Protein AF-A0A2N2XLH7-F1 (afdb_monomer)

Structure (mmCIF, N/CA/C/O backbone):
data_AF-A0A2N2XLH7-F1
#
_entry.id   AF-A0A2N2XLH7-F1
#
loop_
_atom_site.group_PDB
_atom_site.id
_atom_site.type_symbol
_atom_site.label_atom_id
_atom_site.label_alt_id
_atom_site.label_comp_id
_atom_site.label_asym_id
_atom_site.label_entity_id
_atom_site.label_seq_id
_atom_site.pdbx_PDB_ins_code
_atom_site.Cartn_x
_atom_site.Cartn_y
_atom_site.Cartn_z
_atom_site.occupancy
_atom_site.B_iso_or_equiv
_atom_site.auth_seq_id
_atom_site.auth_comp_id
_atom_site.auth_asym_id
_atom_site.auth_atom_id
_atom_site.pdbx_PDB_model_num
ATOM 1 N N . MET A 1 1 ? 1.332 -8.658 -3.989 1.00 91.88 1 MET A N 1
ATOM 2 C CA . MET A 1 1 ? 0.134 -9.533 -4.102 1.00 91.88 1 MET A CA 1
ATOM 3 C C . MET A 1 1 ? -0.266 -10.256 -2.818 1.00 91.88 1 MET A C 1
ATOM 5 O O . MET A 1 1 ? -1.384 -10.034 -2.381 1.00 91.88 1 MET A O 1
ATOM 9 N N . ARG A 1 2 ? 0.576 -11.105 -2.202 1.00 96.12 2 ARG A N 1
ATOM 10 C CA . ARG A 1 2 ? 0.178 -11.889 -1.004 1.00 96.12 2 ARG A CA 1
ATOM 11 C C . ARG A 1 2 ? -0.369 -11.023 0.138 1.00 96.12 2 ARG A C 1
ATOM 13 O O . ARG A 1 2 ? -1.502 -11.232 0.545 1.00 96.12 2 ARG A O 1
ATOM 20 N N . LEU A 1 3 ? 0.366 -9.969 0.510 1.00 97.56 3 LEU A N 1
ATOM 21 C CA . LEU A 1 3 ? -0.047 -9.002 1.539 1.00 97.56 3 LEU A CA 1
ATOM 22 C C . LEU A 1 3 ? -1.455 -8.425 1.298 1.00 97.56 3 LEU A C 1
ATOM 24 O O . LEU A 1 3 ? -2.219 -8.254 2.245 1.00 97.56 3 LEU A O 1
ATOM 28 N N . HIS A 1 4 ? -1.820 -8.175 0.033 1.00 98.12 4 HIS A N 1
ATOM 29 C CA . HIS A 1 4 ? -3.142 -7.657 -0.328 1.00 98.12 4 HIS A CA 1
ATOM 30 C C . HIS A 1 4 ? -4.240 -8.668 0.003 1.00 98.12 4 HIS A C 1
ATOM 32 O O . HIS A 1 4 ? -5.181 -8.352 0.728 1.00 98.12 4 HIS A O 1
ATOM 38 N N . PHE A 1 5 ? -4.096 -9.907 -0.474 1.00 98.38 5 PHE A N 1
ATOM 39 C CA . PHE A 1 5 ? -5.075 -10.965 -0.214 1.00 98.38 5 PHE A CA 1
ATOM 40 C C . PHE A 1 5 ? -5.144 -11.340 1.269 1.00 98.38 5 PHE A C 1
ATOM 42 O O . PHE A 1 5 ? -6.237 -11.546 1.791 1.00 98.38 5 PHE A O 1
ATOM 49 N N . ASP A 1 6 ? -4.010 -11.350 1.964 1.00 98.56 6 ASP A N 1
ATOM 50 C CA . ASP A 1 6 ? -3.964 -11.581 3.407 1.00 98.56 6 ASP A CA 1
ATOM 51 C C . ASP A 1 6 ? -4.679 -10.452 4.169 1.00 98.56 6 ASP A C 1
ATOM 53 O O . ASP A 1 6 ? -5.375 -10.704 5.152 1.00 98.56 6 ASP A O 1
ATOM 57 N N . SER A 1 7 ? -4.583 -9.201 3.696 1.00 98.38 7 SER A N 1
ATOM 58 C CA . SER A 1 7 ? -5.300 -8.074 4.307 1.00 98.38 7 SER A CA 1
ATOM 59 C C . SER A 1 7 ? -6.819 -8.201 4.155 1.00 98.38 7 SER A C 1
ATOM 61 O O . SER A 1 7 ? -7.549 -7.891 5.097 1.00 98.38 7 SER A O 1
ATOM 63 N N . ILE A 1 8 ? -7.290 -8.732 3.019 1.00 98.44 8 ILE A N 1
ATOM 64 C CA . ILE A 1 8 ? -8.704 -9.058 2.783 1.00 98.44 8 ILE A CA 1
ATOM 65 C C . ILE A 1 8 ? -9.148 -10.186 3.719 1.00 98.44 8 ILE A C 1
ATOM 67 O O . ILE A 1 8 ? -10.143 -10.039 4.422 1.00 98.44 8 ILE A O 1
ATOM 71 N N . LEU A 1 9 ? -8.370 -11.268 3.812 1.00 98.38 9 LEU A N 1
ATOM 72 C CA . LEU A 1 9 ? -8.670 -12.385 4.711 1.00 98.38 9 LEU A CA 1
ATOM 73 C C . LEU A 1 9 ? -8.799 -11.924 6.172 1.00 98.38 9 LEU A C 1
ATOM 75 O O . LEU A 1 9 ? -9.730 -12.317 6.878 1.00 98.38 9 LEU A O 1
ATOM 79 N N . LEU A 1 10 ? -7.884 -11.070 6.635 1.00 98.19 10 LEU A N 1
ATOM 80 C CA . LEU A 1 10 ? -7.934 -10.485 7.976 1.00 98.19 10 LEU A CA 1
ATOM 81 C C . LEU A 1 10 ? -9.166 -9.595 8.169 1.00 98.19 10 LEU A C 1
ATOM 83 O O . LEU A 1 10 ? -9.774 -9.618 9.242 1.00 98.19 10 LEU A O 1
ATOM 87 N N . TYR A 1 11 ? -9.543 -8.830 7.144 1.00 98.12 11 TYR A N 1
ATOM 88 C CA . TYR A 1 11 ? -10.734 -7.986 7.167 1.00 98.12 11 TYR A CA 1
ATOM 89 C C . TYR A 1 11 ? -12.012 -8.820 7.307 1.00 98.12 11 TYR A C 1
ATOM 91 O O . TYR A 1 11 ? -12.836 -8.526 8.176 1.00 98.12 11 TYR A O 1
ATOM 99 N N . ASP A 1 12 ? -12.144 -9.891 6.523 1.00 97.75 12 ASP A N 1
ATOM 100 C CA . ASP A 1 12 ? -13.303 -10.793 6.551 1.00 97.75 12 ASP A CA 1
ATOM 101 C C . ASP A 1 12 ? -13.450 -11.494 7.910 1.00 97.75 12 ASP A C 1
ATOM 103 O O . ASP A 1 12 ? -14.558 -11.721 8.398 1.00 97.75 12 ASP A O 1
ATOM 107 N N . ASN A 1 13 ? -12.325 -11.739 8.588 1.00 98.00 13 ASN A N 1
ATOM 108 C CA . ASN A 1 13 ? -12.274 -12.256 9.957 1.00 98.00 13 ASN A CA 1
ATOM 109 C C . ASN A 1 13 ? -12.403 -11.165 11.039 1.00 98.00 13 ASN A C 1
ATOM 111 O O . ASN A 1 13 ? -12.138 -11.417 12.214 1.00 98.00 13 ASN A O 1
ATOM 115 N N . LYS A 1 14 ? -12.821 -9.946 10.672 1.00 97.19 14 LYS A N 1
ATOM 116 C CA . LYS A 1 14 ? -13.033 -8.791 11.567 1.00 97.19 14 LYS A CA 1
ATOM 117 C C . LYS A 1 14 ? -11.775 -8.324 12.312 1.00 97.19 14 LYS A C 1
ATOM 119 O O . LYS A 1 14 ? -11.870 -7.550 13.266 1.00 97.19 14 LYS A O 1
ATOM 124 N N . SER A 1 15 ? -10.588 -8.728 11.860 1.00 96.62 15 SER A N 1
ATOM 125 C CA . SER A 1 15 ? -9.302 -8.278 12.398 1.00 96.62 15 SER A CA 1
ATOM 126 C C . SER A 1 15 ? -8.886 -6.954 11.750 1.00 96.62 15 SER A C 1
ATOM 128 O O . SER A 1 15 ? -7.896 -6.860 11.026 1.00 96.62 15 SER A O 1
ATOM 130 N N . TYR A 1 16 ? -9.681 -5.903 11.972 1.00 96.94 16 TYR A N 1
ATOM 131 C CA . TYR A 1 16 ? -9.561 -4.644 11.225 1.00 96.94 16 TYR A CA 1
ATOM 132 C C . TYR A 1 16 ? -8.229 -3.924 11.435 1.00 96.94 16 TYR A C 1
ATOM 134 O O . TYR A 1 16 ? -7.715 -3.312 10.504 1.00 96.94 16 TYR A O 1
ATOM 142 N N . ALA A 1 17 ? -7.650 -3.996 12.633 1.00 96.25 17 ALA A N 1
ATOM 143 C CA . ALA A 1 17 ? -6.381 -3.337 12.917 1.00 96.25 17 ALA A CA 1
ATOM 144 C C . ALA A 1 17 ? -5.209 -4.012 12.179 1.00 96.25 17 ALA A C 1
ATOM 146 O O . ALA A 1 17 ? -4.389 -3.331 11.558 1.00 96.25 17 ALA A O 1
ATOM 147 N N . SER A 1 18 ? -5.182 -5.348 12.158 1.00 96.75 18 SER A N 1
ATOM 148 C CA . SER A 1 18 ? -4.201 -6.123 11.393 1.00 96.75 18 SER A CA 1
ATOM 149 C C . SER A 1 18 ? -4.426 -5.993 9.887 1.00 96.75 18 SER A C 1
ATOM 151 O O . SER A 1 18 ? -3.467 -5.780 9.150 1.00 96.75 18 SER A O 1
ATOM 153 N N . ALA A 1 19 ? -5.683 -6.042 9.435 1.00 97.69 19 ALA A N 1
ATOM 154 C CA . ALA A 1 19 ? -6.048 -5.814 8.039 1.00 97.69 19 ALA A CA 1
ATOM 155 C C . ALA A 1 19 ? -5.585 -4.431 7.563 1.00 97.69 19 ALA A C 1
ATOM 157 O O . ALA A 1 19 ? -4.935 -4.318 6.527 1.00 97.69 19 ALA A O 1
ATOM 158 N N . PHE A 1 20 ? -5.837 -3.385 8.359 1.00 97.50 20 PHE A N 1
ATOM 159 C CA . PHE A 1 20 ? -5.352 -2.036 8.080 1.00 97.50 20 PHE A CA 1
ATOM 160 C C . PHE A 1 20 ? -3.826 -2.009 7.979 1.00 97.50 20 PHE A C 1
ATOM 162 O O . PHE A 1 20 ? -3.302 -1.546 6.970 1.00 97.50 20 PHE A O 1
ATOM 169 N N . HIS A 1 21 ? -3.112 -2.557 8.966 1.00 96.56 21 HIS A N 1
ATOM 170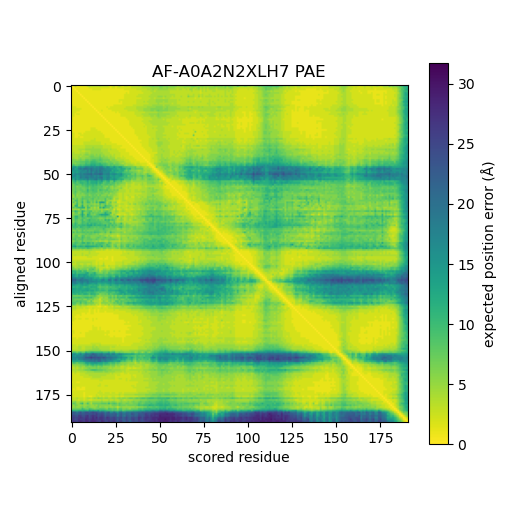 C CA . HIS A 1 21 ? -1.648 -2.588 8.949 1.00 96.56 21 HIS A CA 1
ATOM 171 C C . HIS A 1 21 ? -1.102 -3.216 7.662 1.00 96.56 21 HIS A C 1
ATOM 173 O O . HIS A 1 21 ? -0.283 -2.619 6.962 1.00 96.56 21 HIS A O 1
ATOM 179 N N . LEU A 1 22 ? -1.604 -4.406 7.326 1.00 97.88 22 LEU A N 1
ATOM 180 C CA . LEU A 1 22 ? -1.143 -5.176 6.179 1.00 97.88 22 LEU A CA 1
ATOM 181 C C . LEU A 1 22 ? -1.532 -4.522 4.849 1.00 97.88 22 LEU A C 1
ATOM 183 O O . LEU A 1 22 ? -0.773 -4.578 3.882 1.00 97.88 22 LEU A O 1
ATOM 187 N N . SER A 1 23 ? -2.673 -3.831 4.809 1.00 97.31 23 SER A N 1
ATOM 188 C CA . SER A 1 23 ? -3.078 -3.037 3.648 1.00 97.31 23 SER A CA 1
ATOM 189 C C . SER A 1 23 ? -2.173 -1.816 3.434 1.00 97.31 23 SER A C 1
ATOM 191 O O . SER A 1 23 ? -1.840 -1.504 2.295 1.00 97.31 23 SER A O 1
ATOM 193 N N . VAL A 1 24 ? -1.677 -1.163 4.493 1.00 95.56 24 VAL A N 1
ATOM 194 C CA . VAL A 1 24 ? -0.698 -0.073 4.334 1.00 95.56 24 VAL A CA 1
ATOM 195 C C . VAL A 1 24 ? 0.663 -0.617 3.887 1.00 95.56 24 VAL A C 1
ATOM 197 O O . VAL A 1 24 ? 1.299 -0.017 3.028 1.00 95.56 24 VAL A O 1
ATOM 200 N N . LEU A 1 25 ? 1.093 -1.782 4.386 1.00 95.69 25 LEU A N 1
ATOM 201 C CA . LEU A 1 25 ? 2.294 -2.450 3.859 1.00 95.69 25 LEU A CA 1
ATOM 202 C C . LEU A 1 25 ? 2.131 -2.831 2.383 1.00 95.69 25 LEU A C 1
ATOM 204 O O . LEU A 1 25 ? 3.053 -2.666 1.596 1.00 95.69 25 LEU A O 1
ATOM 208 N N . THR A 1 26 ? 0.946 -3.291 1.986 1.00 97.00 26 THR A N 1
ATOM 209 C CA . THR A 1 26 ? 0.635 -3.566 0.577 1.00 97.00 26 THR A CA 1
ATOM 210 C C . THR A 1 26 ? 0.790 -2.312 -0.280 1.00 97.00 26 THR A C 1
ATOM 212 O O . THR A 1 26 ? 1.420 -2.385 -1.329 1.00 97.00 26 THR A O 1
ATOM 215 N N . LEU A 1 27 ? 0.262 -1.171 0.177 1.00 94.44 27 LEU A N 1
ATOM 216 C CA . LEU A 1 27 ? 0.401 0.122 -0.500 1.00 94.44 27 LEU A CA 1
ATOM 217 C C . LEU A 1 27 ? 1.878 0.483 -0.702 1.00 94.44 27 LEU A C 1
ATOM 219 O O . LEU A 1 27 ? 2.283 0.874 -1.794 1.00 94.44 27 LEU A O 1
ATOM 223 N N . GLU A 1 28 ? 2.698 0.305 0.334 1.00 93.06 28 GLU A N 1
ATOM 224 C CA . GLU A 1 28 ? 4.138 0.553 0.251 1.00 93.06 28 GLU A CA 1
ATOM 225 C C . GLU A 1 28 ? 4.842 -0.333 -0.778 1.00 93.06 28 GLU A C 1
ATOM 227 O O . GLU A 1 28 ? 5.703 0.154 -1.507 1.00 93.06 28 GLU A O 1
ATOM 232 N N . GLU A 1 29 ? 4.504 -1.621 -0.836 1.00 93.62 29 GLU A N 1
ATOM 233 C CA . GLU A 1 29 ? 5.132 -2.546 -1.781 1.00 93.62 29 GLU A CA 1
ATOM 234 C C . GLU A 1 29 ? 4.654 -2.326 -3.223 1.00 93.62 29 GLU A C 1
ATOM 236 O O . GLU A 1 29 ? 5.438 -2.535 -4.145 1.00 93.62 29 GLU A O 1
ATOM 241 N N . ILE A 1 30 ? 3.423 -1.838 -3.433 1.00 92.44 30 ILE A N 1
ATOM 242 C CA . ILE A 1 30 ? 2.976 -1.367 -4.756 1.00 92.44 30 ILE A CA 1
ATOM 243 C C . ILE A 1 30 ? 3.834 -0.177 -5.194 1.00 92.44 30 ILE A C 1
ATOM 245 O O . ILE A 1 30 ? 4.443 -0.234 -6.258 1.00 92.44 30 ILE A O 1
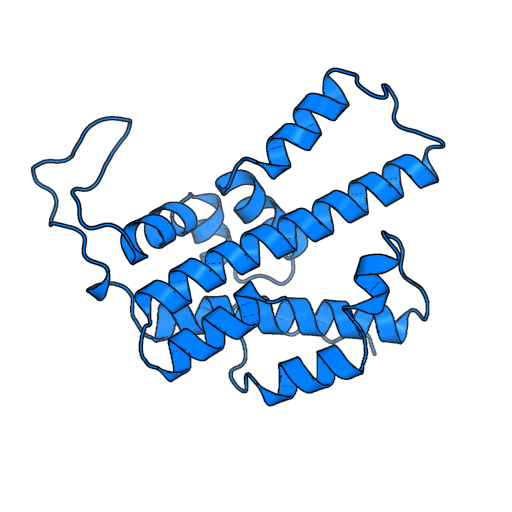ATOM 249 N N . ALA A 1 31 ? 3.969 0.850 -4.346 1.00 89.69 31 ALA A N 1
ATOM 250 C CA . ALA A 1 31 ? 4.806 2.010 -4.659 1.00 89.69 31 ALA A CA 1
ATOM 251 C C . ALA A 1 31 ? 6.254 1.622 -4.949 1.00 89.69 31 ALA A C 1
ATOM 253 O O . ALA A 1 31 ? 6.859 2.132 -5.886 1.00 89.69 31 ALA A O 1
ATOM 254 N N . LYS A 1 32 ? 6.817 0.717 -4.142 1.00 89.19 32 LYS A N 1
ATOM 255 C CA . LYS A 1 32 ? 8.177 0.218 -4.340 1.00 89.19 32 LYS A CA 1
ATOM 256 C C . LYS A 1 32 ? 8.320 -0.482 -5.691 1.00 89.19 32 LYS A C 1
ATOM 258 O O . LYS A 1 32 ? 9.312 -0.248 -6.371 1.00 89.19 32 LYS A O 1
ATOM 263 N N . SER A 1 33 ? 7.347 -1.311 -6.072 1.00 89.44 33 SER A N 1
ATOM 264 C CA . SER A 1 33 ? 7.338 -1.976 -7.377 1.00 89.44 33 SER A CA 1
ATOM 265 C C . SER A 1 33 ? 7.320 -0.959 -8.514 1.00 89.44 33 SER A C 1
ATOM 267 O O . SER A 1 33 ? 8.168 -1.035 -9.390 1.00 89.44 33 SER A O 1
ATOM 269 N N . ASP A 1 34 ? 6.409 0.012 -8.480 1.00 86.56 34 ASP A N 1
ATOM 270 C CA . ASP A 1 34 ? 6.294 1.029 -9.534 1.00 86.56 34 ASP A CA 1
ATOM 271 C C . ASP A 1 34 ? 7.557 1.901 -9.618 1.00 86.56 34 ASP A C 1
ATOM 273 O O . ASP A 1 34 ? 7.975 2.320 -10.694 1.00 86.56 34 ASP A O 1
ATOM 277 N N . TRP A 1 35 ? 8.204 2.146 -8.478 1.00 85.75 35 TRP A N 1
ATOM 278 C CA . TRP A 1 35 ? 9.457 2.886 -8.434 1.00 85.75 35 TRP A CA 1
ATOM 279 C C . TRP A 1 35 ? 10.612 2.091 -9.067 1.00 85.75 35 TRP A C 1
ATOM 281 O O . TRP A 1 35 ? 11.364 2.648 -9.865 1.00 85.75 35 TRP A O 1
ATOM 291 N N . ILE A 1 36 ? 10.726 0.789 -8.773 1.00 85.12 36 ILE A N 1
ATOM 292 C CA . ILE A 1 36 ? 11.705 -0.107 -9.416 1.00 85.12 36 ILE A CA 1
ATOM 293 C C . ILE A 1 36 ? 11.495 -0.140 -10.931 1.00 85.12 36 ILE A C 1
ATOM 295 O O . ILE A 1 36 ? 12.470 -0.065 -11.674 1.00 85.12 36 ILE A O 1
ATOM 299 N N . ASP A 1 37 ? 10.246 -0.190 -11.391 1.00 85.19 37 ASP A N 1
ATOM 300 C CA . ASP A 1 37 ? 9.949 -0.203 -12.822 1.00 85.19 37 ASP A CA 1
ATOM 301 C C . ASP A 1 37 ? 10.466 1.053 -13.516 1.00 85.19 37 ASP A C 1
ATOM 303 O O . ASP A 1 37 ? 11.139 0.952 -14.539 1.00 85.19 37 ASP A O 1
ATOM 307 N N . HIS A 1 38 ? 10.237 2.223 -12.913 1.00 81.50 38 HIS A N 1
ATOM 308 C CA . HIS A 1 38 ? 10.748 3.487 -13.435 1.00 81.50 38 HIS A CA 1
ATOM 309 C C . HIS A 1 38 ? 12.282 3.514 -13.511 1.00 81.50 38 HIS A C 1
ATOM 311 O O . HIS A 1 38 ? 12.851 4.049 -14.462 1.00 81.50 38 HIS A O 1
ATOM 317 N N . TYR A 1 39 ? 12.972 2.918 -12.536 1.00 81.56 39 TYR A N 1
ATOM 318 C CA . TYR A 1 39 ? 14.428 2.783 -12.586 1.00 81.56 39 TYR A CA 1
ATOM 319 C C . TYR A 1 39 ? 14.885 1.868 -13.715 1.00 81.56 39 TYR A C 1
ATOM 321 O O . TYR A 1 39 ? 15.780 2.248 -14.466 1.00 81.56 39 TYR A O 1
ATOM 329 N N . VAL A 1 40 ? 14.252 0.703 -13.878 1.00 81.81 40 VAL A N 1
ATOM 330 C CA . VAL A 1 40 ? 14.587 -0.238 -14.955 1.00 81.81 40 VAL A CA 1
ATOM 331 C C . VAL A 1 40 ? 14.352 0.408 -16.317 1.00 81.81 40 VAL A C 1
ATOM 333 O O . VAL A 1 40 ? 15.212 0.326 -17.192 1.00 81.81 40 VAL A O 1
ATOM 336 N N . GLU A 1 41 ? 13.229 1.102 -16.488 1.00 80.44 41 GLU A N 1
ATOM 337 C CA . GLU A 1 41 ? 12.910 1.845 -17.705 1.00 80.44 41 GLU A CA 1
ATOM 338 C C . GLU A 1 41 ? 13.945 2.940 -17.990 1.00 80.44 41 GLU A C 1
ATOM 340 O O . GLU A 1 41 ? 14.469 3.015 -19.101 1.00 80.44 41 GLU A O 1
ATOM 345 N N . THR A 1 42 ? 14.289 3.753 -16.987 1.00 80.69 42 THR A N 1
ATOM 346 C CA . THR A 1 42 ? 15.271 4.841 -17.120 1.00 80.69 42 THR A CA 1
ATOM 347 C C . THR A 1 42 ? 16.649 4.296 -17.481 1.00 80.69 42 THR A C 1
ATOM 349 O O . THR A 1 42 ? 17.271 4.778 -18.426 1.00 80.69 42 THR A O 1
ATOM 352 N N . ALA A 1 43 ? 17.113 3.264 -16.774 1.00 82.56 43 ALA A N 1
ATOM 353 C CA . ALA A 1 43 ? 18.390 2.618 -17.046 1.00 82.56 43 ALA A CA 1
ATOM 354 C C . ALA A 1 43 ? 18.417 1.984 -18.445 1.00 82.56 43 ALA A C 1
ATOM 356 O O . ALA A 1 43 ? 19.414 2.100 -19.150 1.00 82.56 43 ALA A O 1
ATOM 357 N N . THR A 1 44 ? 17.323 1.363 -18.889 1.00 80.62 44 THR A N 1
ATOM 358 C CA . THR A 1 44 ? 17.251 0.754 -20.228 1.00 80.62 44 THR A CA 1
ATOM 359 C C . THR A 1 44 ? 17.233 1.820 -21.326 1.00 80.62 44 THR A C 1
ATOM 361 O O . THR A 1 44 ? 17.962 1.709 -22.308 1.00 80.62 44 THR A O 1
ATOM 364 N N . THR A 1 45 ? 16.436 2.877 -21.155 1.00 81.62 45 THR A N 1
ATOM 365 C CA . THR A 1 45 ? 16.231 3.926 -22.171 1.00 81.62 45 THR A CA 1
ATOM 366 C C . THR A 1 45 ? 17.453 4.831 -22.324 1.00 81.62 45 THR A C 1
ATOM 368 O O . THR A 1 45 ? 17.767 5.265 -23.430 1.00 81.62 45 THR A O 1
ATOM 371 N N . ASN A 1 46 ? 18.177 5.086 -21.232 1.00 81.44 46 ASN A N 1
ATOM 372 C CA . ASN A 1 46 ? 19.353 5.956 -21.226 1.00 81.44 46 ASN A CA 1
ATOM 373 C C . ASN A 1 46 ? 20.676 5.215 -21.506 1.00 81.44 46 ASN A C 1
ATOM 375 O O . ASN A 1 46 ? 21.736 5.828 -21.402 1.00 81.44 46 ASN A O 1
ATOM 379 N N . ASN A 1 47 ? 20.640 3.928 -21.885 1.00 79.25 47 ASN A N 1
ATOM 380 C CA . ASN A 1 47 ? 21.822 3.059 -22.031 1.00 79.25 47 ASN A CA 1
ATOM 381 C C . ASN A 1 47 ? 22.665 2.935 -20.746 1.00 79.25 47 ASN A C 1
ATOM 383 O O . ASN A 1 47 ? 23.892 2.850 -20.795 1.00 79.25 47 ASN A O 1
ATOM 387 N N . GLY A 1 48 ? 22.000 2.915 -19.597 1.00 72.94 48 GLY A N 1
ATOM 388 C CA . GLY A 1 48 ? 22.599 2.858 -18.272 1.00 72.94 48 GLY A CA 1
ATOM 389 C C . GLY A 1 48 ? 22.211 4.053 -17.409 1.00 72.94 48 GLY A C 1
ATOM 390 O O . GLY A 1 48 ? 21.527 4.985 -17.835 1.00 72.94 48 GLY A O 1
ATOM 391 N N . LEU A 1 49 ? 22.644 4.004 -16.154 1.00 75.19 49 LEU A N 1
ATOM 392 C CA . LEU A 1 49 ? 22.571 5.151 -15.257 1.00 75.19 49 LEU A CA 1
ATOM 393 C C . LEU A 1 49 ? 23.768 6.076 -15.500 1.00 75.19 49 LEU A C 1
ATOM 395 O O . LEU A 1 49 ? 24.814 5.595 -15.937 1.00 75.19 49 LEU A O 1
ATOM 399 N N . PRO A 1 50 ? 23.650 7.377 -15.176 1.00 72.50 50 PRO A N 1
ATOM 400 C CA . PRO A 1 50 ? 24.778 8.303 -15.249 1.00 72.50 50 PRO A CA 1
ATOM 401 C C . PRO A 1 50 ? 25.987 7.828 -14.429 1.00 72.50 50 PRO A C 1
ATOM 403 O O . PRO A 1 50 ? 27.118 7.930 -14.895 1.00 72.50 50 PRO A O 1
ATOM 406 N N . GLU A 1 51 ? 25.733 7.262 -13.244 1.00 77.94 51 GLU A N 1
ATOM 407 C CA . GLU A 1 51 ? 26.747 6.684 -12.357 1.00 77.94 51 GLU A CA 1
ATOM 408 C C . GLU A 1 51 ? 26.256 5.348 -11.770 1.00 77.94 51 GLU A C 1
ATOM 410 O O . GLU A 1 51 ? 25.637 5.337 -10.702 1.00 77.94 51 GLU A O 1
ATOM 415 N N . PRO A 1 52 ? 26.501 4.213 -12.449 1.00 73.62 52 PRO A N 1
ATOM 416 C CA . PRO A 1 52 ? 26.227 2.892 -11.891 1.00 73.62 52 PRO A CA 1
ATOM 417 C C . PRO A 1 52 ? 27.043 2.672 -10.608 1.00 73.62 52 PRO A C 1
ATOM 419 O O . PRO A 1 52 ? 28.244 2.941 -10.589 1.00 73.62 52 PRO A O 1
ATOM 422 N N . ASP A 1 53 ? 26.390 2.220 -9.541 1.00 76.94 53 ASP A N 1
ATOM 423 C CA . ASP A 1 53 ? 26.899 2.116 -8.166 1.00 76.94 53 ASP A CA 1
ATOM 424 C C . ASP A 1 53 ? 27.353 3.451 -7.532 1.00 76.94 53 ASP A C 1
ATOM 426 O O . ASP A 1 53 ? 27.955 3.462 -6.453 1.00 76.94 53 ASP A O 1
ATOM 430 N N . GLY A 1 54 ? 27.041 4.584 -8.170 1.00 82.31 54 GLY A N 1
ATOM 431 C CA . GLY A 1 54 ? 27.379 5.929 -7.707 1.00 82.31 54 GLY A CA 1
ATOM 432 C C . GLY A 1 54 ? 26.513 6.421 -6.546 1.00 82.31 54 GLY A C 1
ATOM 433 O O . GLY A 1 54 ? 25.553 5.775 -6.112 1.00 82.31 54 GLY A O 1
ATOM 434 N N . GLU A 1 55 ? 26.836 7.610 -6.031 1.00 83.56 55 GLU A N 1
ATOM 435 C CA . GLU A 1 55 ? 26.103 8.192 -4.899 1.00 83.56 55 GLU A CA 1
ATOM 436 C C . GLU A 1 55 ? 24.629 8.443 -5.234 1.00 83.56 55 GLU A C 1
ATOM 438 O O . GLU A 1 55 ? 23.766 8.201 -4.388 1.00 83.56 55 GLU A O 1
ATOM 443 N N . ASP A 1 56 ? 24.329 8.864 -6.463 1.00 78.25 56 ASP A N 1
ATOM 444 C CA . ASP A 1 56 ? 22.964 9.145 -6.911 1.00 78.25 56 ASP A CA 1
ATOM 445 C C . ASP A 1 56 ? 22.097 7.879 -6.938 1.00 78.25 56 ASP A C 1
ATOM 447 O O . ASP A 1 56 ? 20.970 7.879 -6.431 1.00 78.25 56 ASP A O 1
ATOM 451 N N . GLU A 1 57 ? 22.636 6.770 -7.452 1.00 81.12 57 GLU A N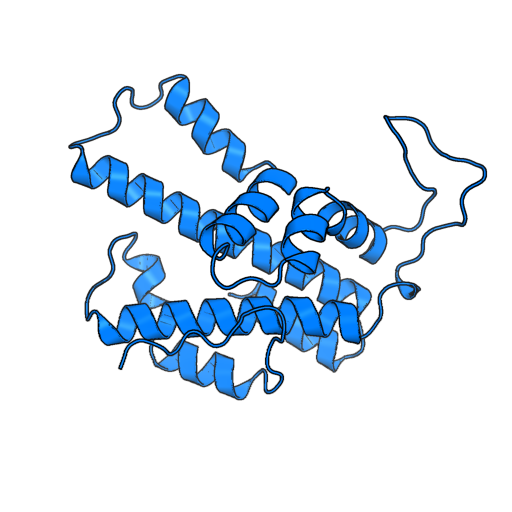 1
ATOM 452 C CA . GLU A 1 57 ? 21.947 5.480 -7.438 1.00 81.12 57 GLU A CA 1
ATOM 453 C C . GLU A 1 57 ? 21.713 4.995 -6.003 1.00 81.12 57 GLU A C 1
ATOM 455 O O . GLU A 1 57 ? 20.594 4.618 -5.645 1.00 81.12 57 GLU A O 1
ATOM 460 N N . GLN A 1 58 ? 22.728 5.069 -5.139 1.00 84.75 58 GLN A N 1
ATOM 461 C CA . GLN A 1 58 ? 22.600 4.680 -3.732 1.00 84.75 58 GLN A CA 1
ATOM 462 C C . GLN A 1 58 ? 21.568 5.536 -2.988 1.00 84.75 58 GLN A C 1
ATOM 464 O O . GLN A 1 58 ? 20.763 5.014 -2.207 1.00 84.75 58 GLN A O 1
ATOM 469 N N . GLN A 1 59 ? 21.551 6.850 -3.227 1.00 83.12 59 GLN A N 1
ATOM 470 C CA . GLN A 1 59 ? 20.555 7.753 -2.652 1.00 83.12 59 GLN A CA 1
ATOM 471 C C . GLN A 1 59 ? 19.145 7.387 -3.107 1.00 83.12 59 GLN A C 1
ATOM 473 O O . GLN A 1 59 ? 18.232 7.349 -2.278 1.00 83.12 59 GLN A O 1
ATOM 478 N N . TRP A 1 60 ? 18.973 7.067 -4.387 1.00 79.38 60 TRP A N 1
ATOM 479 C CA . TRP A 1 60 ? 17.696 6.658 -4.951 1.00 79.38 60 TRP A CA 1
ATOM 480 C C . TRP A 1 60 ? 17.224 5.315 -4.376 1.00 79.38 60 TRP A C 1
ATOM 482 O O . TRP A 1 60 ? 16.116 5.226 -3.842 1.00 79.38 60 TRP A O 1
ATOM 492 N N . VAL A 1 61 ? 18.089 4.293 -4.360 1.00 81.25 61 VAL A N 1
ATOM 493 C CA . VAL A 1 61 ? 17.792 2.957 -3.811 1.00 81.25 61 VAL A CA 1
ATOM 494 C C . VAL A 1 61 ? 17.426 3.048 -2.330 1.00 81.25 61 VAL A C 1
ATOM 496 O O . VAL A 1 61 ? 16.501 2.375 -1.869 1.00 81.25 61 VAL A O 1
ATOM 499 N N . LYS A 1 62 ? 18.074 3.940 -1.574 1.00 85.88 62 LYS A N 1
ATOM 500 C CA . LYS A 1 62 ? 17.759 4.190 -0.162 1.00 85.88 62 LYS A CA 1
ATOM 501 C C . LYS A 1 62 ? 16.315 4.654 0.052 1.00 85.88 62 LYS A C 1
ATOM 503 O O . LYS A 1 62 ? 15.727 4.318 1.083 1.00 85.88 62 LYS A O 1
ATOM 508 N N . LEU A 1 63 ? 15.710 5.373 -0.899 1.00 82.00 63 LEU A N 1
ATOM 509 C CA . LEU A 1 63 ? 14.316 5.825 -0.796 1.00 82.00 63 LEU A CA 1
ATOM 510 C C . LEU A 1 63 ? 13.326 4.651 -0.760 1.00 82.00 63 LEU A C 1
ATOM 512 O O . LEU A 1 63 ? 12.312 4.749 -0.065 1.00 82.00 63 LEU A O 1
ATOM 516 N N . LEU A 1 64 ? 13.657 3.514 -1.388 1.00 81.06 64 LEU A N 1
ATOM 517 C CA . LEU A 1 64 ? 12.843 2.288 -1.362 1.00 81.06 64 LEU A CA 1
ATOM 518 C C . LEU A 1 64 ? 12.702 1.684 0.046 1.00 81.06 64 LEU A C 1
ATOM 520 O O . LEU A 1 64 ? 11.802 0.878 0.293 1.00 81.06 64 LEU A O 1
ATOM 524 N N . TYR A 1 65 ? 13.573 2.062 0.983 1.00 83.44 65 TYR A N 1
ATOM 525 C CA . TYR A 1 65 ? 13.569 1.560 2.359 1.00 83.44 65 TYR A CA 1
ATOM 526 C C . TYR A 1 65 ? 12.901 2.521 3.349 1.00 83.44 65 TYR A C 1
ATOM 528 O O . TYR A 1 65 ? 12.697 2.169 4.510 1.00 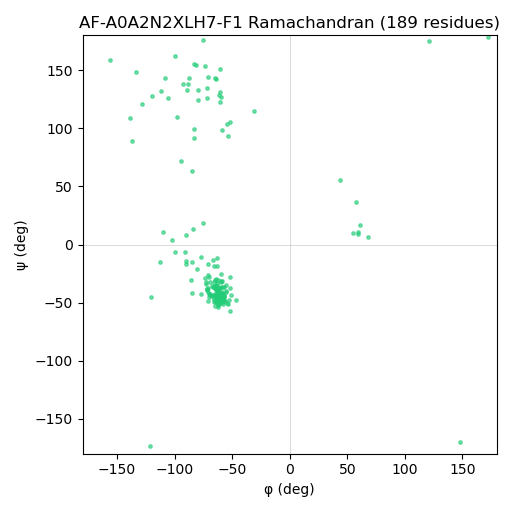83.44 65 TYR A O 1
ATOM 536 N N . ILE A 1 66 ? 12.519 3.725 2.914 1.00 83.19 66 ILE A N 1
ATOM 537 C CA . ILE A 1 66 ? 11.912 4.734 3.785 1.00 83.19 66 ILE A CA 1
ATOM 538 C C . ILE A 1 66 ? 10.386 4.694 3.624 1.00 83.19 66 ILE A C 1
ATOM 540 O O . ILE A 1 66 ? 9.844 5.128 2.611 1.00 83.19 66 ILE A O 1
ATOM 544 N N . HIS A 1 67 ? 9.669 4.220 4.650 1.00 83.00 67 HIS A N 1
ATOM 545 C CA . HIS A 1 67 ? 8.206 4.032 4.610 1.00 83.00 67 HIS A CA 1
ATOM 546 C C . HIS A 1 67 ? 7.427 5.280 4.173 1.00 83.00 67 HIS A C 1
ATOM 548 O O . HIS A 1 67 ? 6.586 5.201 3.283 1.00 83.00 67 HIS A O 1
ATOM 554 N N . THR A 1 68 ? 7.738 6.446 4.745 1.00 79.25 68 THR A N 1
ATOM 555 C CA . THR A 1 68 ? 7.054 7.703 4.395 1.00 79.25 68 THR A CA 1
ATOM 556 C C . THR A 1 68 ? 7.318 8.126 2.952 1.00 79.25 68 THR A C 1
ATOM 558 O O . THR A 1 68 ? 6.441 8.706 2.319 1.00 79.25 68 THR A O 1
ATOM 561 N N . LYS A 1 69 ? 8.495 7.797 2.402 1.00 83.62 69 LYS A N 1
ATOM 562 C CA . LYS A 1 69 ? 8.808 8.028 0.987 1.00 83.62 69 LYS A CA 1
ATOM 563 C C . LYS A 1 69 ? 8.042 7.070 0.085 1.00 83.62 69 LYS A C 1
ATOM 565 O O . LYS A 1 69 ? 7.523 7.524 -0.925 1.00 83.62 69 LYS A O 1
ATOM 570 N N . LYS A 1 70 ? 7.873 5.804 0.482 1.00 81.75 70 LYS A N 1
ATOM 571 C CA . LYS A 1 70 ? 6.999 4.854 -0.228 1.00 81.75 70 LYS A CA 1
ATOM 572 C C . LYS A 1 70 ? 5.535 5.307 -0.231 1.00 81.75 70 LYS A C 1
ATOM 574 O O . LYS A 1 70 ? 4.893 5.259 -1.273 1.00 81.75 70 LYS A O 1
ATOM 579 N N . HIS A 1 71 ? 5.016 5.803 0.899 1.00 81.19 71 HIS A N 1
ATOM 580 C CA . HIS A 1 71 ? 3.662 6.378 0.952 1.00 81.19 71 HIS A CA 1
ATOM 581 C C . HIS A 1 71 ? 3.534 7.551 -0.014 1.00 81.19 71 HIS A C 1
ATOM 583 O O . HIS A 1 71 ? 2.608 7.576 -0.815 1.00 81.19 71 HIS A O 1
ATOM 589 N N . PHE A 1 72 ? 4.482 8.488 0.036 1.00 79.19 72 PHE A N 1
ATOM 590 C CA . PHE A 1 72 ? 4.487 9.653 -0.841 1.00 79.19 72 PHE A CA 1
ATOM 591 C C . PHE A 1 72 ? 4.584 9.279 -2.323 1.00 79.19 72 PHE A C 1
ATOM 593 O O . PHE A 1 72 ? 3.831 9.817 -3.123 1.00 79.19 72 PHE A O 1
ATOM 600 N N . ALA A 1 73 ? 5.445 8.327 -2.689 1.00 80.25 73 ALA A N 1
ATOM 601 C CA . ALA A 1 73 ? 5.580 7.865 -4.068 1.00 80.25 73 ALA A CA 1
ATOM 602 C C . ALA A 1 73 ? 4.267 7.294 -4.615 1.00 80.25 73 ALA A C 1
ATOM 604 O O . ALA A 1 73 ? 3.834 7.707 -5.688 1.00 80.25 73 ALA A O 1
ATOM 605 N N . PHE A 1 74 ? 3.595 6.434 -3.839 1.00 81.12 74 PHE A N 1
ATOM 606 C CA . PHE A 1 74 ? 2.285 5.889 -4.208 1.00 81.12 74 PHE A CA 1
ATOM 607 C C . PHE A 1 74 ? 1.276 7.011 -4.472 1.00 81.12 74 PHE A C 1
ATOM 609 O O . PHE A 1 74 ? 0.582 7.037 -5.481 1.00 81.12 74 PHE A O 1
ATOM 616 N N . ILE A 1 75 ? 1.200 7.968 -3.548 1.00 79.12 75 ILE A N 1
ATOM 617 C CA . ILE A 1 75 ? 0.271 9.095 -3.628 1.00 79.12 75 ILE A CA 1
ATOM 618 C C . ILE A 1 75 ? 0.551 9.948 -4.866 1.00 79.12 75 ILE A C 1
ATOM 620 O O . ILE A 1 75 ? -0.380 10.289 -5.591 1.00 79.12 75 ILE A O 1
ATOM 624 N N . ASN A 1 76 ? 1.820 10.279 -5.115 1.00 78.81 76 ASN A N 1
ATOM 625 C CA . ASN A 1 76 ? 2.216 11.145 -6.223 1.00 78.81 76 ASN A CA 1
ATOM 626 C C . ASN A 1 76 ? 1.927 10.514 -7.586 1.00 78.81 76 ASN A C 1
ATOM 628 O O . ASN A 1 76 ? 1.487 11.216 -8.492 1.00 78.81 76 ASN A O 1
ATOM 632 N N . GLN A 1 77 ? 2.106 9.198 -7.725 1.00 79.69 77 GLN A N 1
ATOM 633 C CA . GLN A 1 77 ? 1.761 8.468 -8.953 1.00 79.69 77 GLN A CA 1
ATOM 634 C C . GLN A 1 77 ? 0.272 8.578 -9.306 1.00 79.69 77 GLN A C 1
ATOM 636 O O . GLN A 1 77 ? -0.101 8.487 -10.473 1.00 79.69 77 GLN A O 1
ATOM 641 N N . HIS A 1 78 ? -0.573 8.815 -8.304 1.00 79.44 78 HIS A N 1
ATOM 642 C CA . HIS A 1 78 ? -2.015 8.951 -8.459 1.00 79.44 78 HIS A CA 1
ATOM 643 C C . HIS A 1 78 ? -2.517 10.382 -8.235 1.00 79.44 78 HIS A C 1
ATOM 645 O O . HIS A 1 78 ? -3.729 10.572 -8.173 1.00 79.44 78 HIS A O 1
ATOM 651 N N . TYR A 1 79 ? -1.630 11.384 -8.152 1.00 78.31 79 TYR A N 1
ATOM 652 C CA . TYR A 1 79 ? -1.943 12.759 -7.733 1.00 78.31 79 TYR A CA 1
ATOM 653 C C . TYR A 1 79 ? -3.193 13.346 -8.399 1.00 78.31 79 TYR A C 1
ATOM 655 O O . TYR A 1 79 ? -4.075 13.853 -7.717 1.00 78.31 79 TYR A O 1
ATOM 663 N N . HIS A 1 80 ? -3.301 13.221 -9.724 1.00 78.81 80 HIS A N 1
ATOM 664 C CA . HIS A 1 80 ? -4.414 13.785 -10.496 1.00 78.81 80 HIS A CA 1
ATOM 665 C C . HIS A 1 80 ? -5.760 13.082 -10.285 1.00 78.81 80 HIS A C 1
ATOM 667 O O . HIS A 1 80 ? -6.793 13.630 -10.647 1.00 78.81 80 HIS A O 1
ATOM 673 N N . SER A 1 81 ? -5.742 11.871 -9.734 1.00 81.62 81 SER A N 1
ATOM 674 C CA . SER A 1 81 ? -6.927 11.030 -9.534 1.00 81.62 81 SER A CA 1
ATOM 675 C C . SER A 1 81 ? -7.269 10.825 -8.060 1.00 81.62 81 SER A C 1
ATOM 677 O O . SER A 1 81 ? -8.354 10.346 -7.746 1.00 81.62 81 SER A O 1
ATOM 679 N N . LEU A 1 82 ? -6.345 11.143 -7.151 1.00 84.25 82 LEU A N 1
ATOM 680 C CA . LEU A 1 82 ? -6.474 10.865 -5.730 1.00 84.25 82 LEU A CA 1
ATOM 681 C C . LEU A 1 82 ? -7.186 12.015 -5.015 1.00 84.25 82 LEU A C 1
ATOM 683 O O . LEU A 1 82 ? -6.892 13.188 -5.218 1.00 84.25 82 LEU A O 1
ATOM 687 N N . GLU A 1 83 ? -8.087 11.670 -4.107 1.00 85.31 83 GLU A N 1
ATOM 688 C CA . GLU A 1 83 ? -8.822 12.642 -3.309 1.00 85.31 83 GLU A CA 1
ATOM 689 C C . GLU A 1 83 ? -7.872 13.489 -2.433 1.00 85.31 83 GLU A C 1
ATOM 691 O O . GLU A 1 83 ? -7.038 12.967 -1.683 1.00 85.31 83 GLU A O 1
ATOM 696 N N . ASN A 1 84 ? -8.016 14.817 -2.513 1.00 83.00 84 ASN A N 1
ATOM 697 C CA . ASN A 1 84 ? -7.100 15.787 -1.898 1.00 83.00 84 ASN A CA 1
ATOM 698 C C . ASN A 1 84 ? -6.946 15.622 -0.376 1.00 83.00 84 ASN A C 1
ATOM 700 O O . ASN A 1 84 ? -5.857 15.827 0.169 1.00 83.00 84 ASN A O 1
ATOM 704 N N . SER A 1 85 ? -8.012 15.274 0.355 1.00 82.94 85 SER A N 1
ATOM 705 C CA . SER A 1 85 ? -7.917 15.075 1.804 1.00 82.94 85 SER A CA 1
ATOM 706 C C . SER A 1 85 ? -7.041 13.871 2.148 1.00 82.94 85 SER A C 1
ATOM 708 O O . SER A 1 85 ? -6.256 13.936 3.101 1.00 82.94 85 SER A O 1
ATOM 710 N N . PHE A 1 86 ? -7.101 12.807 1.344 1.00 82.50 86 PHE A N 1
ATOM 711 C CA . PHE A 1 86 ? -6.240 11.645 1.495 1.00 82.50 86 PHE A CA 1
ATOM 712 C C . PHE A 1 86 ? -4.791 11.928 1.081 1.00 82.50 86 PHE A C 1
ATOM 714 O O . PHE A 1 86 ? -3.884 11.514 1.808 1.00 82.50 86 PHE A O 1
ATOM 721 N N . TYR A 1 87 ? -4.567 12.698 0.007 1.00 81.94 87 TYR A N 1
ATOM 722 C CA . TYR A 1 87 ? -3.235 13.200 -0.367 1.00 81.94 87 TYR A CA 1
ATOM 723 C C . TYR A 1 87 ? -2.565 13.899 0.827 1.00 81.94 87 TYR A C 1
ATOM 725 O O . TYR A 1 87 ? -1.534 13.449 1.329 1.00 81.94 87 TYR A O 1
ATOM 733 N N . ASN A 1 88 ? -3.227 14.921 1.382 1.00 81.62 88 ASN A N 1
ATOM 734 C CA . ASN A 1 88 ? -2.725 15.695 2.522 1.00 81.62 88 ASN A CA 1
ATOM 735 C C . ASN A 1 88 ? -2.530 14.830 3.781 1.00 81.62 88 ASN A C 1
ATOM 737 O O . ASN A 1 88 ? -1.602 15.029 4.576 1.00 81.62 88 ASN A O 1
ATOM 741 N N . PHE A 1 89 ? -3.427 13.867 4.012 1.00 81.69 89 PHE A N 1
ATOM 742 C CA . PHE A 1 89 ? -3.332 12.945 5.141 1.00 81.69 89 PHE A CA 1
ATOM 743 C C . PHE A 1 89 ? -2.059 12.103 5.075 1.00 81.69 89 PHE A C 1
ATOM 745 O O . PHE A 1 89 ? -1.354 11.968 6.079 1.00 81.69 89 PHE A O 1
ATOM 752 N N . ALA A 1 90 ? -1.757 11.537 3.914 1.00 75.38 90 ALA A N 1
ATOM 753 C CA . ALA A 1 90 ? -0.652 10.611 3.790 1.00 75.38 90 ALA A CA 1
ATOM 754 C C . ALA A 1 90 ? 0.696 11.327 3.545 1.00 75.38 90 ALA A C 1
ATOM 756 O O . ALA A 1 90 ? 1.698 10.896 4.118 1.00 75.38 90 ALA A O 1
ATOM 757 N N . GLU A 1 91 ? 0.711 12.496 2.890 1.00 74.69 91 GLU A N 1
ATOM 758 C CA . GLU A 1 91 ? 1.877 13.399 2.832 1.00 74.69 91 GLU A CA 1
ATOM 759 C C . GLU A 1 91 ? 2.330 13.843 4.237 1.00 74.69 91 GLU A C 1
ATOM 761 O O . GLU A 1 91 ? 3.517 13.821 4.566 1.00 74.69 91 GLU A O 1
ATOM 766 N N . SER A 1 92 ? 1.386 14.151 5.134 1.00 76.88 92 SER A N 1
ATOM 767 C CA . SER A 1 92 ? 1.686 14.595 6.506 1.00 76.88 92 SER A CA 1
ATOM 768 C C . SER A 1 92 ? 2.137 13.481 7.471 1.00 76.88 92 SER A C 1
ATOM 770 O O . SER A 1 92 ? 2.078 13.655 8.690 1.00 76.88 92 SER A O 1
ATOM 772 N N . SER A 1 93 ? 2.590 12.325 6.965 1.00 79.69 93 SER A N 1
ATOM 773 C CA . SER A 1 93 ? 3.033 11.150 7.746 1.00 79.69 93 SER A CA 1
ATOM 774 C C . SER A 1 93 ? 1.970 10.556 8.687 1.00 79.69 93 SER A C 1
ATOM 776 O O . SER A 1 93 ? 2.268 9.667 9.492 1.00 79.69 93 SER A O 1
ATOM 778 N N . LYS A 1 94 ? 0.707 10.998 8.600 1.00 85.81 94 LYS A N 1
ATOM 779 C CA . LYS A 1 94 ? -0.374 10.488 9.457 1.00 85.81 94 LYS A CA 1
ATOM 780 C C . LYS A 1 94 ? -0.753 9.055 9.097 1.00 85.81 94 LYS A C 1
ATOM 782 O O . LYS A 1 94 ? -1.185 8.317 9.982 1.00 85.81 94 LYS A O 1
ATOM 787 N N . LEU A 1 95 ? -0.563 8.650 7.838 1.00 88.06 95 LEU A N 1
ATOM 788 C CA . LEU A 1 95 ? -0.751 7.265 7.405 1.00 88.06 95 LEU A CA 1
ATOM 789 C C . LEU A 1 95 ? 0.232 6.324 8.116 1.00 88.06 95 LEU A C 1
ATOM 791 O O . LEU A 1 95 ? -0.207 5.356 8.734 1.00 88.06 95 LEU A O 1
ATOM 795 N N . GLU A 1 96 ? 1.526 6.660 8.132 1.00 88.50 96 GLU A N 1
ATOM 796 C CA . GLU A 1 96 ? 2.549 5.917 8.882 1.00 88.50 96 GLU A CA 1
ATOM 797 C C . GLU A 1 96 ? 2.223 5.863 10.375 1.00 88.50 96 GLU A C 1
ATOM 799 O O . GLU A 1 96 ? 2.229 4.797 10.989 1.00 88.50 96 GLU A O 1
ATOM 804 N N . TYR A 1 97 ? 1.850 6.999 10.963 1.00 87.00 97 TYR A N 1
ATOM 805 C CA . TYR A 1 97 ? 1.462 7.044 12.368 1.00 87.00 97 TYR A CA 1
ATOM 806 C C . TYR A 1 97 ? 0.273 6.122 12.679 1.00 87.00 97 TYR A C 1
ATOM 808 O O . TYR A 1 97 ? 0.296 5.368 13.655 1.00 87.00 97 TYR A O 1
ATOM 816 N N . LYS A 1 98 ? -0.761 6.139 11.830 1.00 90.38 98 LYS A N 1
ATOM 817 C CA . LYS A 1 98 ? -1.943 5.282 11.975 1.00 90.38 98 LYS A CA 1
ATOM 818 C C . LYS A 1 98 ? -1.597 3.802 11.772 1.00 90.38 98 LYS A C 1
ATOM 820 O O . LYS A 1 98 ? -2.119 2.969 12.508 1.00 90.38 98 LYS A O 1
ATOM 825 N N . LYS A 1 99 ? -0.684 3.480 10.845 1.00 92.12 99 LYS A N 1
ATOM 826 C CA . LYS A 1 99 ? -0.144 2.127 10.612 1.00 92.12 99 LYS A CA 1
ATOM 827 C C . LYS A 1 99 ? 0.582 1.580 11.840 1.00 92.12 99 LYS A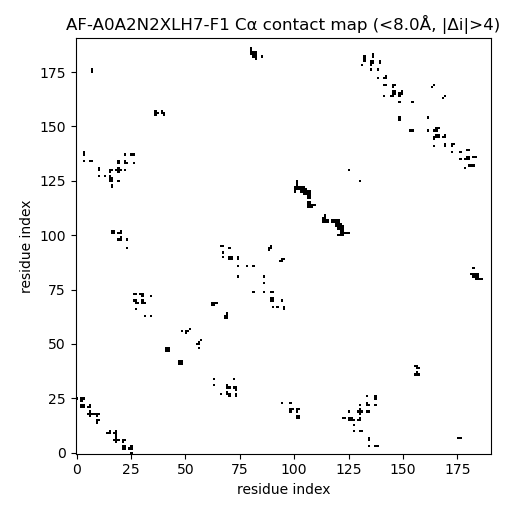 C 1
ATOM 829 O O . LYS A 1 99 ? 0.409 0.417 12.183 1.00 92.12 99 LYS A O 1
ATOM 834 N N . GLN A 1 100 ? 1.375 2.400 12.528 1.00 88.25 100 GLN A N 1
ATOM 835 C CA . GLN A 1 100 ? 2.051 1.980 13.763 1.00 88.25 100 GLN A CA 1
ATOM 836 C C . GLN A 1 100 ? 1.039 1.731 14.894 1.00 88.25 100 GLN A C 1
ATOM 838 O O . GLN A 1 100 ? 1.086 0.707 15.579 1.00 88.25 100 GLN A O 1
ATOM 843 N N . LYS A 1 101 ? 0.061 2.630 15.052 1.00 89.00 101 LYS A N 1
ATOM 844 C CA . LYS A 1 101 ? -0.995 2.515 16.072 1.00 89.00 101 LYS A CA 1
ATOM 845 C C . LYS A 1 101 ? -1.949 1.334 15.877 1.00 89.00 101 LYS A C 1
ATOM 847 O O . LYS A 1 101 ? -2.645 0.966 16.820 1.00 89.00 101 LYS A O 1
ATOM 852 N N . SER A 1 102 ? -2.006 0.750 14.681 1.00 90.38 102 SER A N 1
ATOM 853 C CA . SER A 1 102 ? -2.860 -0.407 14.413 1.00 90.38 102 SER A CA 1
ATOM 854 C C . SER A 1 102 ? -2.298 -1.721 14.960 1.00 90.38 102 SER A C 1
ATOM 856 O O . SER A 1 102 ? -3.021 -2.709 14.986 1.00 90.38 102 SER A O 1
ATOM 858 N N . ILE A 1 103 ? -1.039 -1.748 15.409 1.00 89.12 103 ILE A N 1
ATOM 859 C CA . ILE A 1 103 ? -0.399 -2.939 15.991 1.00 89.12 103 ILE A CA 1
ATOM 860 C C . ILE A 1 103 ? 0.057 -2.669 17.422 1.00 89.12 103 ILE A C 1
ATOM 862 O O . ILE A 1 103 ? -0.182 -3.481 18.314 1.00 89.12 103 ILE A O 1
ATOM 866 N N . TYR A 1 104 ? 0.684 -1.519 17.660 1.00 83.94 104 TYR A N 1
ATOM 867 C CA . TYR A 1 104 ? 1.333 -1.246 18.934 1.00 83.94 104 TYR A CA 1
ATOM 868 C C . TYR A 1 104 ? 0.419 -0.517 19.921 1.00 83.94 104 TYR A C 1
ATOM 870 O O . TYR A 1 104 ? -0.274 0.445 19.582 1.00 83.94 104 TYR A O 1
ATOM 878 N N . VAL A 1 105 ? 0.485 -0.953 21.180 1.00 84.62 105 VAL A N 1
ATOM 879 C CA . VAL A 1 105 ? -0.065 -0.227 22.327 1.00 84.62 105 VAL A CA 1
ATOM 880 C C . VAL A 1 105 ? 1.009 0.710 22.867 1.00 84.62 105 VAL A C 1
ATOM 882 O O . VAL A 1 105 ? 2.151 0.300 23.064 1.00 84.62 105 VAL A O 1
ATOM 885 N N . GLY A 1 106 ? 0.665 1.970 23.124 1.00 82.94 106 GLY A N 1
ATOM 886 C CA . GLY A 1 106 ? 1.638 2.911 23.671 1.00 82.94 106 GLY A CA 1
ATOM 887 C C . GLY A 1 106 ? 1.166 4.354 23.731 1.00 82.94 106 GLY A C 1
ATOM 888 O O . GLY A 1 106 ? 0.056 4.690 23.321 1.00 82.94 106 GLY A O 1
ATOM 889 N N . PHE A 1 107 ? 2.031 5.213 24.261 1.00 80.81 107 PHE A N 1
ATOM 890 C CA . PHE A 1 107 ? 1.814 6.656 24.305 1.00 80.81 107 PHE A CA 1
ATOM 891 C C . PHE A 1 107 ? 2.167 7.318 22.977 1.00 80.81 107 PHE A C 1
ATOM 893 O O . PHE A 1 107 ? 3.019 6.842 22.223 1.00 80.81 107 PHE A O 1
ATOM 900 N N . GLU A 1 108 ? 1.544 8.463 22.715 1.00 77.38 108 GLU A N 1
ATOM 901 C CA . GLU A 1 108 ? 1.904 9.275 21.562 1.00 77.38 108 GLU A CA 1
ATOM 902 C C . GLU A 1 108 ? 3.339 9.792 21.683 1.00 77.38 108 GLU A C 1
ATOM 904 O O . GLU A 1 108 ? 3.813 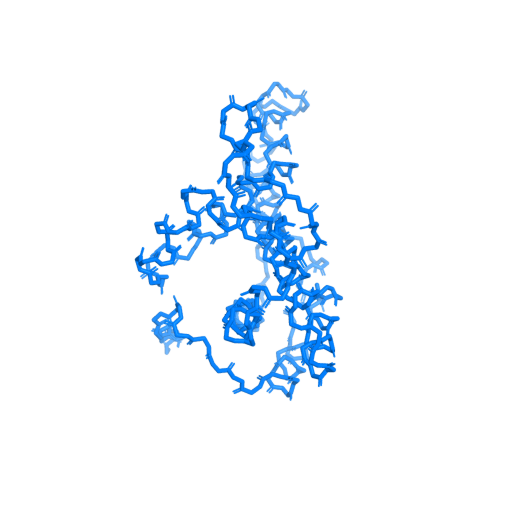10.161 22.762 1.00 77.38 108 GLU A O 1
ATOM 909 N N . ARG A 1 109 ? 4.033 9.838 20.546 1.00 73.81 109 ARG A N 1
ATOM 910 C CA . ARG A 1 109 ? 5.377 10.399 20.433 1.00 73.81 109 ARG A CA 1
ATOM 911 C C . ARG A 1 109 ? 5.321 11.676 19.609 1.00 73.81 109 ARG A C 1
ATOM 913 O O . ARG A 1 109 ? 4.757 11.683 18.521 1.00 73.81 109 ARG A O 1
ATOM 920 N N . ALA A 1 110 ? 5.945 12.735 20.109 1.00 71.56 110 ALA A N 1
ATOM 921 C CA . ALA A 1 110 ? 6.122 13.988 19.386 1.00 71.56 110 ALA A CA 1
ATOM 922 C C . ALA A 1 110 ? 7.599 14.381 19.435 1.00 71.56 110 ALA A C 1
ATOM 924 O O . ALA A 1 110 ? 8.154 14.536 20.522 1.00 71.56 110 ALA A O 1
ATOM 925 N N . LYS A 1 111 ? 8.241 14.525 18.265 1.00 67.06 111 LYS A N 1
ATOM 926 C CA . LYS A 1 111 ? 9.641 14.978 18.125 1.00 67.06 111 LYS A CA 1
ATOM 927 C C . LYS A 1 111 ? 10.594 14.313 19.140 1.00 67.06 111 LYS A C 1
ATOM 929 O O . LYS A 1 111 ? 11.252 14.990 19.924 1.00 67.06 111 LYS A O 1
ATOM 934 N N . ASN A 1 112 ? 10.616 12.978 19.153 1.00 69.31 112 ASN A N 1
ATOM 935 C CA . ASN A 1 112 ? 11.446 12.131 20.027 1.00 69.31 112 ASN A CA 1
ATOM 936 C C . ASN A 1 112 ? 11.120 12.150 21.533 1.00 69.31 112 ASN A C 1
ATOM 938 O O . ASN A 1 112 ? 11.820 11.502 22.308 1.00 69.31 112 ASN A O 1
ATOM 942 N N . LYS A 1 113 ? 10.044 12.815 21.969 1.00 79.50 113 LYS A N 1
ATOM 943 C CA . LYS A 1 113 ? 9.565 12.770 23.360 1.00 79.50 113 LYS A CA 1
ATOM 944 C C . LYS A 1 113 ? 8.269 11.972 23.474 1.00 79.50 113 LYS A C 1
ATOM 946 O O . LYS A 1 113 ? 7.408 12.033 22.596 1.00 79.50 113 LYS A O 1
ATOM 951 N N . ILE A 1 114 ? 8.136 11.226 24.570 1.00 81.31 114 ILE A N 1
ATOM 952 C CA . ILE A 1 114 ? 6.899 10.525 24.928 1.00 81.31 114 ILE A CA 1
ATOM 953 C C . ILE A 1 114 ? 5.941 11.539 25.554 1.00 81.31 114 ILE A C 1
ATOM 955 O O . ILE A 1 114 ? 6.284 12.198 26.535 1.00 81.31 114 ILE A O 1
ATOM 959 N N . ASN A 1 115 ? 4.735 11.659 25.004 1.00 82.44 115 ASN A N 1
ATOM 960 C CA . ASN A 1 115 ? 3.680 12.464 25.599 1.00 82.44 115 ASN A CA 1
ATOM 961 C C . ASN A 1 115 ? 2.964 11.651 26.685 1.00 82.44 115 ASN A C 1
ATOM 963 O O . ASN A 1 115 ? 1.984 10.956 26.416 1.00 82.44 115 ASN A O 1
ATOM 967 N N . THR A 1 116 ? 3.435 11.760 27.925 1.00 83.94 116 THR A N 1
ATOM 968 C CA . THR A 1 116 ? 2.873 11.043 29.084 1.00 83.94 116 THR A CA 1
ATOM 969 C C . THR A 1 116 ? 1.457 11.485 29.461 1.00 83.94 116 THR A C 1
ATOM 971 O O . THR A 1 116 ? 0.787 10.789 30.215 1.00 83.94 116 THR A O 1
ATOM 974 N N . LYS A 1 117 ? 0.978 12.616 28.924 1.00 85.31 117 LYS A N 1
ATOM 975 C CA . LYS A 1 117 ? -0.402 13.098 29.105 1.00 85.31 117 LYS A CA 1
ATOM 976 C C . LYS A 1 117 ? -1.360 12.594 28.021 1.00 85.31 117 LYS A C 1
ATOM 978 O O . LYS A 1 117 ? -2.557 12.864 28.095 1.00 85.31 117 LYS A O 1
ATOM 983 N N . SER A 1 118 ? -0.853 11.912 26.992 1.00 80.50 118 SER A N 1
ATOM 984 C CA . SER A 1 118 ? -1.692 11.370 25.922 1.00 80.50 118 SER A CA 1
ATOM 985 C C . SER A 1 118 ? -2.485 10.147 26.387 1.00 80.50 118 SER A C 1
ATOM 987 O O . SER A 1 118 ? -2.074 9.421 27.293 1.00 80.50 118 SER A O 1
ATOM 989 N N . LYS A 1 119 ? -3.633 9.897 25.746 1.00 82.94 119 LYS A N 1
ATOM 990 C CA . LYS A 1 119 ? -4.348 8.629 25.924 1.00 82.94 119 LYS A CA 1
ATOM 991 C C . LYS A 1 119 ? -3.495 7.488 25.372 1.00 82.94 119 LYS A C 1
ATOM 993 O O . LYS A 1 119 ? -2.864 7.640 24.327 1.00 82.94 119 LYS A O 1
ATOM 998 N N . ILE A 1 120 ? -3.544 6.334 26.036 1.00 84.12 120 ILE A N 1
ATOM 999 C CA . ILE A 1 120 ? -2.924 5.109 25.529 1.00 84.12 120 ILE A CA 1
ATOM 1000 C C . ILE A 1 120 ? -3.575 4.761 24.185 1.00 84.12 120 ILE A C 1
ATOM 1002 O O . ILE A 1 120 ? -4.795 4.611 24.080 1.00 84.12 120 ILE A O 1
ATOM 1006 N N . SER A 1 121 ? -2.751 4.666 23.147 1.00 81.25 121 SER A N 1
ATOM 1007 C CA . SER A 1 121 ? -3.155 4.166 21.841 1.00 81.25 121 SER A CA 1
ATOM 1008 C C . SER A 1 121 ? -3.378 2.667 21.926 1.00 81.25 121 SER A C 1
ATOM 1010 O O . SER A 1 121 ? -2.547 1.956 22.487 1.00 81.25 121 SER A O 1
ATOM 1012 N N . THR A 1 122 ? -4.474 2.188 21.345 1.00 85.06 122 THR A N 1
ATOM 1013 C CA . THR A 1 122 ? -4.748 0.757 21.212 1.00 85.06 122 THR A CA 1
ATOM 1014 C C . THR A 1 122 ? -5.205 0.441 19.787 1.00 85.06 122 THR A C 1
ATOM 1016 O O . THR A 1 122 ? -5.890 1.270 19.175 1.00 85.06 122 THR A O 1
ATOM 1019 N N . PRO A 1 123 ? -4.903 -0.764 19.269 1.00 85.31 123 PRO A N 1
ATOM 1020 C CA . PRO A 1 123 ? -5.364 -1.208 17.950 1.00 85.31 123 PRO A CA 1
ATOM 1021 C C . PRO 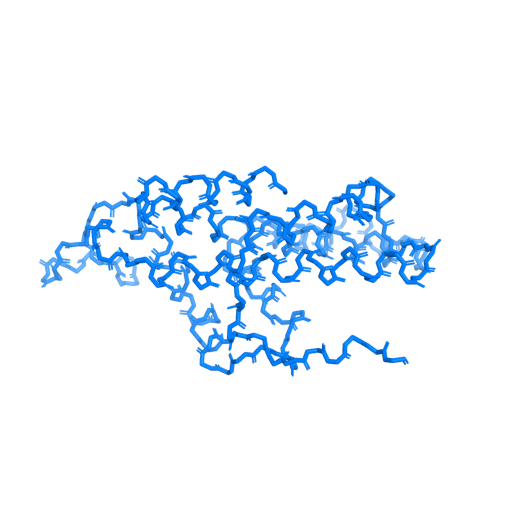A 1 123 ? -6.881 -1.076 17.722 1.00 85.31 123 PRO A C 1
ATOM 1023 O O . PRO A 1 123 ? -7.318 -0.820 16.604 1.00 85.31 123 PRO A O 1
ATOM 1026 N N . ASN A 1 124 ? -7.693 -1.140 18.786 1.00 84.75 124 ASN A N 1
ATOM 1027 C CA . ASN A 1 124 ? -9.163 -1.018 18.748 1.00 84.75 124 ASN A CA 1
ATOM 1028 C C . ASN A 1 124 ? -9.679 0.352 18.250 1.00 84.75 124 ASN A C 1
ATOM 1030 O O . ASN A 1 124 ? -10.882 0.540 18.009 1.00 84.75 124 ASN A O 1
ATOM 1034 N N . GLN A 1 125 ? -8.791 1.340 18.131 1.00 86.62 125 GLN A N 1
ATOM 1035 C CA . GLN A 1 125 ? -9.109 2.637 17.538 1.00 86.62 125 GLN A CA 1
ATOM 1036 C C . GLN A 1 125 ? -9.303 2.544 16.020 1.00 86.62 125 GLN A C 1
ATOM 1038 O O . GLN A 1 125 ? -10.066 3.342 15.474 1.00 86.62 125 GLN A O 1
ATOM 1043 N N . ILE A 1 126 ? -8.684 1.558 15.362 1.00 92.44 126 ILE A N 1
ATOM 1044 C CA . ILE A 1 126 ? -8.869 1.292 13.936 1.00 92.44 126 ILE A CA 1
ATOM 1045 C C . ILE A 1 126 ? -10.252 0.690 13.705 1.00 92.44 126 ILE A C 1
ATOM 1047 O O . ILE A 1 126 ? -10.642 -0.292 14.339 1.00 92.44 126 ILE A O 1
ATOM 1051 N N . LYS A 1 127 ? -11.012 1.306 12.802 1.00 93.81 127 LYS A N 1
ATOM 1052 C CA . LYS A 1 127 ? -12.367 0.889 12.439 1.00 93.81 127 LYS A CA 1
ATOM 1053 C C . LYS A 1 127 ? -12.363 0.096 11.137 1.00 93.81 127 LYS A C 1
ATOM 1055 O O . LYS A 1 127 ? -11.433 0.201 10.339 1.00 93.81 127 LYS A O 1
ATOM 1060 N N . ASP A 1 128 ? -13.445 -0.639 10.891 1.00 96.00 128 ASP A N 1
ATOM 1061 C CA . ASP A 1 128 ? -13.676 -1.350 9.626 1.00 96.00 128 ASP A CA 1
ATOM 1062 C C . ASP A 1 128 ? -13.490 -0.408 8.426 1.00 96.00 128 ASP A C 1
ATOM 1064 O O . ASP A 1 128 ? -12.795 -0.738 7.469 1.00 96.00 128 ASP A O 1
ATOM 1068 N N . ARG A 1 129 ? -14.029 0.818 8.514 1.00 95.12 129 ARG A N 1
ATOM 1069 C CA . ARG A 1 129 ? -13.936 1.820 7.449 1.00 95.12 129 ARG A CA 1
ATOM 1070 C C . ARG A 1 129 ? -12.498 2.186 7.100 1.00 95.12 129 ARG A C 1
ATOM 1072 O O . ARG A 1 129 ? -12.236 2.470 5.939 1.00 95.12 129 ARG A O 1
ATOM 1079 N N . ASP A 1 130 ? -11.592 2.164 8.077 1.00 94.31 130 ASP A N 1
ATOM 1080 C CA . ASP A 1 130 ? -10.193 2.525 7.869 1.00 94.31 130 ASP A CA 1
ATOM 1081 C C . ASP A 1 130 ? -9.491 1.442 7.044 1.00 94.31 130 ASP A C 1
ATOM 1083 O O . ASP A 1 130 ? -8.847 1.749 6.045 1.00 94.31 130 ASP A O 1
ATOM 1087 N N . ALA A 1 131 ? -9.661 0.171 7.427 1.00 96.44 131 ALA A N 1
ATOM 1088 C CA . ALA A 1 131 ? -9.113 -0.969 6.692 1.00 96.44 131 ALA A CA 1
ATOM 1089 C C . ALA A 1 131 ? -9.730 -1.076 5.293 1.00 96.44 131 ALA A C 1
ATOM 1091 O O . ALA A 1 131 ? -9.017 -1.124 4.294 1.00 96.44 131 ALA A O 1
ATOM 1092 N N . LYS A 1 132 ? -11.064 -1.017 5.213 1.00 97.19 132 LYS A N 1
ATOM 1093 C CA . LYS A 1 132 ? -11.816 -1.089 3.957 1.00 97.19 132 LYS A CA 1
ATOM 1094 C C . LYS A 1 132 ? -11.358 -0.035 2.955 1.00 97.19 132 LYS A C 1
ATOM 1096 O O . LYS A 1 132 ? -11.260 -0.337 1.770 1.00 97.19 132 LYS A O 1
ATOM 1101 N N . GLN A 1 133 ? -11.084 1.186 3.413 1.00 95.19 133 GLN A N 1
ATOM 1102 C CA . GLN A 1 133 ? -10.647 2.284 2.555 1.00 95.19 133 GLN A CA 1
ATOM 1103 C C . GLN A 1 133 ? -9.312 1.975 1.863 1.00 95.19 133 GLN A C 1
ATOM 1105 O O . GLN A 1 133 ? -9.236 2.077 0.640 1.00 95.19 133 GLN A O 1
ATOM 1110 N N . ILE A 1 134 ? -8.291 1.554 2.618 1.00 95.38 134 ILE A N 1
ATOM 1111 C CA . ILE A 1 134 ? -6.960 1.261 2.061 1.00 95.38 134 ILE A CA 1
ATOM 1112 C C . ILE A 1 134 ? -6.979 -0.014 1.212 1.00 95.38 134 ILE A C 1
ATOM 1114 O O . ILE A 1 134 ? -6.421 -0.021 0.118 1.00 95.38 134 ILE A O 1
ATOM 1118 N N . ILE A 1 135 ? -7.682 -1.067 1.649 1.00 97.88 135 ILE A N 1
ATOM 1119 C CA . ILE A 1 135 ? -7.844 -2.295 0.852 1.00 97.88 135 ILE A CA 1
ATOM 1120 C C . ILE A 1 135 ? -8.510 -1.973 -0.489 1.00 97.88 135 ILE A C 1
ATOM 1122 O O . ILE A 1 135 ? -8.028 -2.406 -1.532 1.00 97.88 135 ILE A O 1
ATOM 1126 N N . SER A 1 136 ? -9.580 -1.172 -0.486 1.00 97.06 136 SER A N 1
ATOM 1127 C CA . SER A 1 136 ? -10.270 -0.791 -1.725 1.00 97.06 136 SER A CA 1
ATOM 1128 C C . SER A 1 136 ? -9.377 0.027 -2.655 1.00 97.06 136 SER A C 1
ATOM 1130 O O . SER A 1 136 ? -9.440 -0.163 -3.866 1.00 97.06 136 SER A O 1
ATOM 1132 N N . LEU A 1 137 ? -8.546 0.920 -2.105 1.00 94.94 137 LEU A N 1
ATOM 1133 C CA . LEU A 1 137 ? -7.577 1.698 -2.876 1.00 94.94 137 LEU A CA 1
ATOM 1134 C C . LEU A 1 137 ? -6.548 0.784 -3.550 1.00 94.94 137 LEU A C 1
ATOM 1136 O O . LEU A 1 137 ? -6.429 0.810 -4.771 1.00 94.94 137 LEU A O 1
ATOM 1140 N N . ASN A 1 138 ? -5.881 -0.079 -2.780 1.00 96.06 138 ASN A N 1
ATOM 1141 C CA . ASN A 1 138 ? -4.899 -1.024 -3.317 1.00 96.06 138 ASN A CA 1
ATOM 1142 C C . ASN A 1 138 ? -5.520 -1.953 -4.362 1.00 96.06 138 ASN A C 1
ATOM 1144 O O . ASN A 1 138 ? -4.924 -2.195 -5.406 1.00 96.06 138 ASN A O 1
ATOM 1148 N N . ASN A 1 139 ? -6.731 -2.457 -4.099 1.00 97.12 139 ASN A N 1
ATOM 1149 C CA . ASN A 1 139 ? -7.426 -3.342 -5.026 1.00 97.12 139 ASN A CA 1
ATOM 1150 C C . ASN A 1 139 ? -7.696 -2.647 -6.362 1.00 97.12 139 ASN A C 1
ATOM 1152 O O . ASN A 1 139 ? -7.477 -3.240 -7.413 1.00 97.12 139 ASN A O 1
ATOM 1156 N N . GLN A 1 140 ? -8.150 -1.391 -6.320 1.00 94.94 140 GLN A N 1
ATOM 1157 C CA . GLN A 1 140 ? -8.416 -0.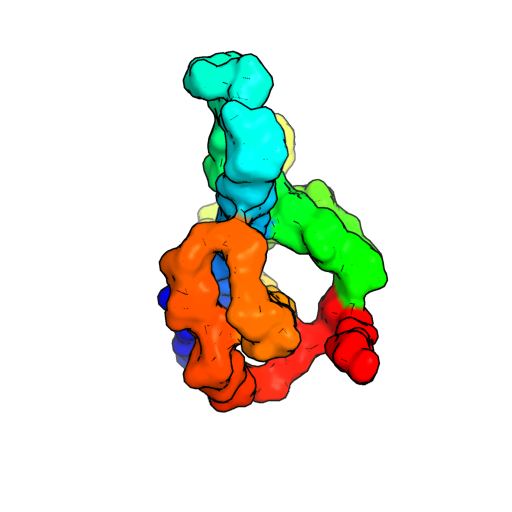621 -7.528 1.00 94.94 140 GLN A CA 1
ATOM 1158 C C . GLN A 1 140 ? -7.128 -0.319 -8.301 1.00 94.94 140 GLN A C 1
ATOM 1160 O O . GLN A 1 140 ? -7.108 -0.513 -9.511 1.00 94.94 140 GLN A O 1
ATOM 1165 N N . VAL A 1 141 ? -6.048 0.079 -7.621 1.00 93.06 141 VAL A N 1
ATOM 1166 C CA . VAL A 1 141 ? -4.749 0.330 -8.270 1.00 93.06 141 VAL A CA 1
ATOM 1167 C C . VAL A 1 141 ? -4.216 -0.931 -8.950 1.00 93.06 141 VAL A C 1
ATOM 1169 O O . VAL A 1 141 ? -3.850 -0.882 -10.120 1.00 93.06 141 VAL A O 1
ATOM 1172 N N . LEU A 1 142 ? -4.258 -2.082 -8.273 1.00 94.62 142 LEU A N 1
ATOM 1173 C CA . LEU A 1 142 ? -3.843 -3.359 -8.862 1.00 94.62 142 LEU A CA 1
ATOM 1174 C C . LEU A 1 142 ? -4.709 -3.754 -10.068 1.00 94.62 142 LEU A C 1
ATOM 1176 O O . LEU A 1 142 ? -4.182 -4.255 -11.061 1.00 94.62 142 LEU A O 1
ATOM 1180 N N . ILE A 1 143 ? -6.026 -3.512 -10.015 1.00 94.44 143 ILE A N 1
ATOM 1181 C CA . ILE A 1 143 ? -6.914 -3.714 -11.172 1.00 94.44 143 ILE A CA 1
ATOM 1182 C C . ILE A 1 143 ? -6.491 -2.805 -12.327 1.00 94.44 143 ILE A C 1
ATOM 1184 O O . ILE A 1 143 ? -6.373 -3.293 -13.448 1.00 94.44 143 ILE A O 1
ATOM 1188 N N . ASN A 1 144 ? -6.242 -1.519 -12.073 1.00 90.56 144 ASN A N 1
ATOM 1189 C CA . ASN A 1 144 ? -5.850 -0.567 -13.112 1.00 90.56 144 ASN A CA 1
ATOM 1190 C C . ASN A 1 144 ? -4.516 -0.968 -13.753 1.00 90.56 144 ASN A C 1
ATOM 1192 O O . ASN A 1 144 ? -4.399 -0.915 -14.973 1.00 90.56 144 ASN A O 1
ATOM 1196 N N . GLN A 1 145 ? -3.547 -1.445 -12.965 1.00 89.50 145 GLN A N 1
ATOM 1197 C CA . GLN A 1 145 ? -2.291 -1.988 -13.493 1.00 89.50 145 GLN A CA 1
ATOM 1198 C C . GLN A 1 145 ? -2.530 -3.214 -14.389 1.00 89.50 145 GLN A C 1
ATOM 1200 O O . GLN A 1 145 ? -1.996 -3.266 -15.492 1.00 89.50 145 GLN A O 1
ATOM 1205 N N . CYS A 1 146 ? -3.394 -4.153 -13.983 1.00 92.06 146 CYS A N 1
ATOM 1206 C CA . CYS A 1 146 ? -3.750 -5.287 -14.843 1.00 92.06 146 CYS A CA 1
ATOM 1207 C C . CYS A 1 146 ? -4.409 -4.822 -16.153 1.00 92.06 146 CYS A C 1
ATOM 1209 O O . CYS A 1 146 ? -4.063 -5.324 -17.215 1.00 92.06 146 CYS A O 1
ATOM 1211 N N . VAL A 1 147 ? -5.339 -3.856 -16.105 1.00 90.69 147 VAL A N 1
ATOM 1212 C CA . VAL A 1 147 ? -5.991 -3.320 -17.317 1.00 90.69 147 VAL A CA 1
ATOM 1213 C C . VAL A 1 147 ? -4.973 -2.668 -18.250 1.00 90.69 147 VAL A C 1
ATOM 1215 O O . VAL A 1 147 ? -5.012 -2.928 -19.448 1.00 90.69 147 VAL A O 1
ATOM 1218 N N . ARG A 1 148 ? -4.043 -1.863 -17.720 1.00 86.56 148 ARG A N 1
ATOM 1219 C CA . ARG A 1 148 ? -2.975 -1.240 -18.519 1.00 86.56 148 ARG A CA 1
ATOM 1220 C C . ARG A 1 148 ? -2.124 -2.295 -19.227 1.00 86.56 148 ARG A C 1
ATOM 1222 O O . ARG A 1 148 ? -1.893 -2.171 -20.423 1.00 86.56 148 ARG A O 1
ATOM 1229 N N . ASN A 1 149 ? -1.737 -3.355 -18.519 1.00 86.44 149 ASN A N 1
ATOM 1230 C CA . ASN A 1 149 ? -0.958 -4.452 -19.095 1.00 86.44 149 ASN A CA 1
ATOM 1231 C C . ASN A 1 149 ? -1.711 -5.177 -20.217 1.00 86.44 149 ASN A C 1
ATOM 1233 O O . ASN A 1 149 ? -1.130 -5.461 -21.257 1.00 86.44 149 ASN A O 1
ATOM 1237 N N . ILE A 1 150 ? -3.004 -5.449 -20.020 1.00 87.75 150 ILE A N 1
ATOM 1238 C CA . ILE A 1 150 ? -3.849 -6.121 -21.017 1.00 87.75 150 ILE A CA 1
ATOM 1239 C C . ILE A 1 150 ? -4.034 -5.243 -22.261 1.00 87.75 150 ILE A C 1
ATOM 1241 O O . ILE A 1 150 ? -3.959 -5.745 -23.375 1.00 87.75 150 ILE A O 1
ATOM 1245 N N . ASN A 1 151 ? -4.283 -3.944 -22.080 1.00 86.94 151 ASN A N 1
ATOM 1246 C CA . ASN A 1 151 ? -4.583 -3.037 -23.190 1.00 86.94 151 ASN A CA 1
ATOM 1247 C C . ASN A 1 151 ? -3.357 -2.708 -24.044 1.00 86.94 151 ASN A C 1
ATOM 1249 O O . ASN A 1 151 ? -3.501 -2.466 -25.238 1.00 86.94 151 ASN A O 1
ATOM 1253 N N . ASN A 1 152 ? -2.173 -2.661 -23.434 1.00 80.50 152 ASN A N 1
ATOM 1254 C CA . ASN A 1 152 ? -0.954 -2.297 -24.146 1.00 80.50 152 ASN A CA 1
ATOM 1255 C C . ASN A 1 152 ? -0.312 -3.491 -24.866 1.00 80.50 152 ASN A C 1
ATOM 1257 O O . ASN A 1 152 ? 0.545 -3.265 -25.706 1.00 80.50 152 ASN A O 1
ATOM 1261 N N . ASP A 1 153 ? -0.695 -4.736 -24.556 1.00 69.19 153 ASP A N 1
ATOM 1262 C CA . ASP A 1 153 ? -0.118 -5.981 -25.112 1.00 69.19 153 ASP A CA 1
ATOM 1263 C C . ASP A 1 153 ? 1.421 -6.106 -24.944 1.00 69.19 153 ASP A C 1
ATOM 1265 O O . ASP A 1 153 ? 2.070 -7.001 -25.480 1.00 69.19 153 ASP A O 1
ATOM 1269 N N . PHE A 1 154 ? 2.015 -5.202 -24.158 1.00 62.03 154 PHE A N 1
ATOM 1270 C CA . PHE A 1 154 ? 3.402 -5.172 -23.710 1.00 62.03 154 PHE A CA 1
ATOM 1271 C C . PHE A 1 154 ? 3.500 -4.354 -22.409 1.00 62.03 154 PHE A C 1
ATOM 1273 O O . PHE A 1 154 ? 2.641 -3.520 -22.103 1.00 62.03 154 PHE A O 1
ATOM 1280 N N . TYR A 1 155 ? 4.568 -4.569 -21.638 1.00 64.94 155 TYR A N 1
ATOM 1281 C CA . TYR A 1 155 ? 4.859 -3.815 -20.418 1.00 64.94 155 TYR A CA 1
ATOM 1282 C C . TYR A 1 155 ? 6.198 -3.093 -20.532 1.00 64.94 155 TYR A C 1
ATOM 1284 O O . TYR A 1 155 ? 7.215 -3.724 -20.817 1.00 64.94 155 TYR A O 1
ATOM 1292 N N . TYR A 1 156 ? 6.206 -1.785 -20.271 1.00 58.16 156 TYR A N 1
ATOM 1293 C CA . TYR A 1 156 ? 7.442 -1.049 -20.017 1.00 58.16 156 TYR A CA 1
ATOM 1294 C C . TYR A 1 156 ? 7.814 -1.240 -18.543 1.00 58.16 156 TYR A C 1
ATOM 1296 O O . TYR A 1 156 ? 7.224 -0.634 -17.653 1.00 58.16 156 TYR A O 1
ATOM 1304 N N . GLY A 1 157 ? 8.742 -2.165 -18.292 1.00 68.38 157 GLY A N 1
ATOM 1305 C CA . GLY A 1 157 ? 9.231 -2.523 -16.962 1.00 68.38 157 GLY A CA 1
ATOM 1306 C C . GLY A 1 157 ? 9.628 -4.004 -16.870 1.00 68.38 157 GLY A C 1
ATOM 1307 O O . GLY A 1 157 ? 9.702 -4.691 -17.890 1.00 68.38 157 GLY A O 1
ATOM 1308 N N . PRO A 1 158 ? 9.892 -4.526 -15.662 1.00 75.00 158 PRO A N 1
ATOM 1309 C CA . PRO A 1 158 ? 10.276 -5.917 -15.444 1.00 75.00 158 PRO A CA 1
ATOM 1310 C C . PRO A 1 158 ? 9.206 -6.900 -15.936 1.00 75.00 158 PRO A C 1
ATOM 1312 O O . PRO A 1 158 ? 8.046 -6.828 -15.519 1.00 75.00 158 PRO A O 1
ATOM 1315 N N . TYR A 1 159 ? 9.611 -7.860 -16.772 1.00 78.88 159 TYR A N 1
ATOM 1316 C CA . TYR A 1 159 ? 8.718 -8.884 -17.330 1.00 78.88 159 TYR A CA 1
ATOM 1317 C C . TYR A 1 159 ? 8.004 -9.704 -16.240 1.00 78.88 159 TYR A C 1
ATOM 1319 O O . TYR A 1 159 ? 6.808 -9.965 -16.344 1.00 78.88 159 TYR A O 1
ATOM 1327 N N . ASP A 1 160 ? 8.689 -9.991 -15.130 1.00 83.81 160 ASP A N 1
ATOM 1328 C CA . ASP A 1 160 ? 8.129 -10.713 -13.978 1.00 83.81 160 ASP A CA 1
ATOM 1329 C C . ASP A 1 160 ? 6.856 -10.055 -13.415 1.00 83.81 160 ASP A C 1
ATOM 1331 O O . ASP A 1 160 ? 5.935 -10.728 -12.945 1.00 83.81 160 ASP A O 1
ATOM 1335 N N . LYS A 1 161 ? 6.773 -8.717 -13.452 1.00 85.44 161 LYS A N 1
ATOM 1336 C CA . LYS A 1 161 ? 5.590 -7.992 -12.975 1.00 85.44 161 LYS A CA 1
ATOM 1337 C C . LYS A 1 161 ? 4.416 -8.165 -13.937 1.00 85.44 161 LYS A C 1
ATOM 1339 O O . LYS A 1 161 ? 3.278 -8.321 -13.485 1.00 85.44 161 LYS A O 1
ATOM 1344 N N . PHE A 1 162 ? 4.688 -8.167 -15.241 1.00 82.25 162 PHE A N 1
ATOM 1345 C CA . PHE A 1 162 ? 3.687 -8.394 -16.281 1.00 82.25 162 PHE A CA 1
ATOM 1346 C C . PHE A 1 162 ? 3.058 -9.788 -16.171 1.00 82.25 162 PHE A C 1
ATOM 1348 O O . PHE A 1 162 ? 1.833 -9.903 -16.206 1.00 82.25 162 PHE A O 1
ATOM 1355 N N . GLU A 1 163 ? 3.864 -10.827 -15.929 1.00 88.25 163 GLU A N 1
ATOM 1356 C CA . GLU A 1 163 ? 3.359 -12.197 -15.751 1.00 88.25 163 GLU A CA 1
ATOM 1357 C C . GLU A 1 163 ? 2.369 -12.321 -14.585 1.00 88.25 163 GLU A C 1
ATOM 1359 O O . GLU A 1 163 ? 1.436 -13.122 -14.637 1.00 88.25 163 GLU A O 1
ATOM 1364 N N . ILE A 1 164 ? 2.540 -11.513 -13.535 1.00 91.19 164 ILE A N 1
ATOM 1365 C CA . ILE A 1 164 ? 1.679 -11.525 -12.347 1.00 91.19 164 ILE A CA 1
ATOM 1366 C C . ILE A 1 164 ? 0.425 -10.662 -12.546 1.00 91.19 164 ILE A C 1
ATOM 1368 O O . ILE A 1 164 ? -0.662 -11.037 -12.097 1.00 91.19 164 ILE A O 1
ATOM 1372 N N . LEU A 1 165 ? 0.566 -9.485 -13.158 1.00 91.81 165 LEU A N 1
ATOM 1373 C CA . LEU A 1 165 ? -0.501 -8.495 -13.326 1.00 91.81 165 LEU A CA 1
ATOM 1374 C C . LEU A 1 165 ? -1.182 -8.660 -14.685 1.00 91.81 165 LEU A C 1
ATOM 1376 O O . LEU A 1 165 ? -1.023 -7.846 -15.593 1.00 91.81 165 LEU A O 1
ATOM 1380 N N . ASN A 1 166 ? -1.953 -9.737 -14.792 1.00 91.19 166 ASN A N 1
ATOM 1381 C CA . ASN A 1 166 ? -2.586 -10.193 -16.023 1.00 91.19 166 ASN A CA 1
ATOM 1382 C C . ASN A 1 166 ? -4.125 -10.282 -15.898 1.00 91.19 166 ASN A C 1
ATOM 1384 O O . ASN A 1 166 ? -4.729 -9.886 -14.892 1.00 91.19 166 ASN A O 1
ATOM 1388 N N . TYR A 1 167 ? -4.778 -10.827 -16.927 1.00 92.88 167 TYR A N 1
ATOM 1389 C CA . TYR A 1 167 ? -6.234 -11.000 -16.973 1.00 92.88 167 TYR A CA 1
ATOM 1390 C C . TYR A 1 167 ? -6.791 -11.878 -15.839 1.00 92.88 167 TYR A C 1
ATOM 1392 O O . TYR A 1 167 ? -7.797 -11.523 -15.216 1.00 92.88 167 TYR A O 1
ATOM 1400 N N . GLU A 1 168 ? -6.132 -12.994 -15.519 1.00 95.06 168 GLU A N 1
ATOM 1401 C CA . GLU A 1 168 ? -6.556 -13.885 -14.433 1.00 95.06 168 GLU A CA 1
ATOM 1402 C C . GLU A 1 168 ? -6.485 -13.178 -13.077 1.00 95.06 168 GLU A C 1
ATOM 1404 O O . GLU A 1 168 ? -7.409 -13.270 -12.259 1.00 95.06 168 GLU A O 1
ATOM 1409 N N . MET A 1 169 ? -5.416 -12.408 -12.856 1.00 96.06 169 MET A N 1
ATOM 1410 C CA . MET A 1 169 ? -5.254 -11.609 -11.649 1.00 96.06 169 MET A CA 1
ATOM 1411 C C . MET A 1 169 ? -6.335 -10.534 -11.536 1.00 96.06 169 MET A C 1
ATOM 1413 O O . MET A 1 169 ? -6.930 -10.380 -10.466 1.00 96.06 169 MET A O 1
ATOM 1417 N N . MET A 1 170 ? -6.662 -9.843 -12.632 1.00 95.69 170 MET A N 1
ATOM 1418 C CA . MET A 1 170 ? -7.758 -8.871 -12.661 1.00 95.69 170 MET A CA 1
ATOM 1419 C C . MET A 1 170 ? -9.090 -9.512 -12.245 1.00 95.69 170 MET A C 1
ATOM 1421 O O . MET A 1 170 ? -9.811 -8.949 -11.414 1.00 95.69 170 MET A O 1
ATOM 1425 N N . ILE A 1 171 ? -9.434 -10.681 -12.799 1.00 96.56 171 ILE A N 1
ATOM 1426 C CA . ILE A 1 171 ? -10.658 -11.408 -12.427 1.00 96.56 171 ILE A CA 1
ATOM 1427 C C . ILE A 1 171 ? -10.633 -11.757 -10.944 1.00 96.56 171 ILE A C 1
ATOM 1429 O O . ILE A 1 171 ? -11.623 -11.540 -10.239 1.00 96.56 171 ILE A O 1
ATOM 1433 N N . ARG A 1 172 ? -9.503 -12.271 -10.450 1.00 97.38 172 ARG A N 1
ATOM 1434 C CA . ARG A 1 172 ? -9.347 -12.622 -9.040 1.00 97.38 172 ARG A CA 1
ATOM 1435 C C . ARG A 1 172 ? -9.579 -11.411 -8.140 1.00 97.38 172 ARG A C 1
ATOM 1437 O O . ARG A 1 172 ? -10.373 -11.524 -7.213 1.00 97.38 172 ARG A O 1
ATOM 1444 N N . LEU A 1 173 ? -8.958 -10.266 -8.429 1.00 97.06 173 LEU A N 1
ATOM 1445 C CA . LEU A 1 173 ? -9.118 -9.015 -7.672 1.00 97.06 173 LEU A CA 1
ATOM 1446 C C . LEU A 1 173 ? -10.576 -8.530 -7.653 1.00 97.06 173 LEU A C 1
ATOM 1448 O O . LEU A 1 173 ? -11.083 -8.152 -6.597 1.00 97.06 173 LEU A O 1
ATOM 1452 N N . LYS A 1 174 ? -11.275 -8.598 -8.795 1.00 95.81 174 LYS A N 1
ATOM 1453 C CA . LYS A 1 174 ? -12.708 -8.258 -8.896 1.00 95.81 174 LYS A CA 1
ATOM 1454 C C . LYS A 1 174 ? -13.601 -9.218 -8.106 1.00 95.81 174 LYS A C 1
ATOM 1456 O O . LYS A 1 174 ? -14.637 -8.805 -7.594 1.00 95.81 174 LYS A O 1
ATOM 1461 N N . LYS A 1 175 ? -13.213 -10.492 -8.009 1.00 96.50 175 LYS A N 1
ATOM 1462 C CA . LYS A 1 175 ? -13.968 -11.523 -7.285 1.00 96.50 175 LYS A CA 1
ATOM 1463 C C . LYS A 1 175 ? -13.792 -11.424 -5.770 1.00 96.50 175 LYS A C 1
ATOM 1465 O O . LYS A 1 175 ? -14.765 -11.611 -5.048 1.00 96.50 175 LYS A O 1
ATOM 1470 N N . VAL A 1 176 ? -12.571 -11.183 -5.287 1.00 95.81 176 VAL A N 1
ATOM 1471 C CA . VAL A 1 176 ? -12.275 -11.227 -3.842 1.00 95.81 176 VAL A CA 1
ATOM 1472 C C . VAL A 1 176 ? -12.678 -9.962 -3.092 1.00 95.81 176 VAL A C 1
ATOM 1474 O O . VAL A 1 176 ? -12.828 -10.010 -1.877 1.00 95.81 176 VAL A O 1
ATOM 1477 N N . TRP A 1 177 ? -12.834 -8.829 -3.781 1.00 97.25 177 TRP A N 1
ATOM 1478 C CA . TRP A 1 177 ? -13.134 -7.557 -3.134 1.00 97.25 177 TRP A CA 1
ATOM 1479 C C . TRP A 1 177 ? -14.169 -6.761 -3.925 1.00 97.25 177 TRP A C 1
ATOM 1481 O O . TRP A 1 177 ? -13.889 -6.230 -4.997 1.00 97.25 177 TRP A O 1
ATOM 1491 N N . SER A 1 178 ? -15.382 -6.669 -3.380 1.00 92.56 178 SER A N 1
ATOM 1492 C CA . SER A 1 178 ? -16.530 -6.028 -4.035 1.00 92.56 178 SER A CA 1
ATOM 1493 C C . SER A 1 178 ? -16.669 -4.534 -3.725 1.00 92.56 178 SER A C 1
ATOM 1495 O O . SER A 1 178 ? -17.428 -3.828 -4.394 1.00 92.56 178 SER A O 1
ATOM 1497 N N . PHE A 1 179 ? -15.957 -4.027 -2.715 1.00 93.38 179 PHE A N 1
ATOM 1498 C CA . PHE A 1 179 ? -16.040 -2.624 -2.324 1.00 93.38 179 PHE A CA 1
ATOM 1499 C C . PHE A 1 179 ? -15.205 -1.743 -3.256 1.00 93.38 179 PHE A C 1
ATOM 1501 O O . PHE A 1 179 ? -14.034 -2.013 -3.516 1.00 93.38 179 PHE A O 1
ATOM 1508 N N . LYS A 1 180 ? -15.805 -0.643 -3.716 1.00 89.38 180 LYS A N 1
ATOM 1509 C CA . LYS A 1 180 ? -15.111 0.374 -4.511 1.00 89.38 180 LYS A CA 1
ATOM 1510 C C . LYS A 1 180 ? -14.442 1.403 -3.610 1.00 89.38 180 LYS A C 1
ATOM 1512 O O . LYS A 1 180 ? -14.998 1.799 -2.581 1.00 89.38 180 LYS A O 1
ATOM 1517 N N . THR A 1 181 ? -13.266 1.866 -4.024 1.00 89.25 181 THR A N 1
ATOM 1518 C CA . THR A 1 181 ? -12.634 3.019 -3.387 1.00 89.25 181 THR A CA 1
ATOM 1519 C C . THR A 1 181 ? -13.398 4.295 -3.733 1.00 89.25 181 THR A C 1
ATOM 1521 O O . THR A 1 181 ? -13.921 4.433 -4.834 1.00 89.25 181 THR A O 1
ATOM 1524 N N . LYS A 1 182 ? -13.472 5.221 -2.776 1.00 87.25 182 LYS A N 1
ATOM 1525 C CA . LYS A 1 182 ? -13.915 6.608 -3.004 1.00 87.25 182 LYS A CA 1
ATOM 1526 C C . LYS A 1 182 ? -12.736 7.583 -3.057 1.00 87.25 182 LYS A C 1
ATOM 1528 O O . LYS A 1 182 ? -12.948 8.786 -3.070 1.00 87.25 182 LYS A O 1
ATOM 1533 N N . LEU A 1 183 ? -11.514 7.056 -2.971 1.00 86.69 183 LEU A N 1
ATOM 1534 C CA . LEU A 1 183 ? -10.288 7.848 -2.950 1.00 86.69 183 LEU A CA 1
ATOM 1535 C C . LEU A 1 183 ? -9.719 8.101 -4.335 1.00 86.69 183 LEU A C 1
ATOM 1537 O O . LEU A 1 183 ? -8.870 8.968 -4.454 1.00 86.69 183 LEU A O 1
ATOM 1541 N N . LEU A 1 184 ? -10.148 7.335 -5.333 1.00 84.69 184 LEU A N 1
ATOM 1542 C CA . LEU A 1 184 ? -9.826 7.605 -6.722 1.00 84.69 184 LEU A CA 1
ATOM 1543 C C . LEU A 1 184 ? -11.089 8.155 -7.374 1.00 84.69 184 LEU A C 1
ATOM 1545 O O . LEU A 1 184 ? -12.150 7.528 -7.278 1.00 84.69 184 LEU A O 1
ATOM 1549 N N . GLU A 1 185 ? -10.989 9.321 -7.998 1.00 74.06 185 GLU A N 1
ATOM 1550 C CA . GLU A 1 185 ? -11.979 9.750 -8.979 1.00 74.06 185 GLU A CA 1
ATOM 1551 C C . GLU A 1 185 ? -11.992 8.731 -10.124 1.00 74.06 185 GLU A C 1
ATOM 1553 O O . GLU A 1 185 ? -11.000 8.031 -10.340 1.00 74.06 185 GLU A O 1
ATOM 1558 N N . ASN A 1 186 ? -13.136 8.568 -10.800 1.00 54.41 186 ASN A N 1
ATOM 1559 C CA . ASN A 1 186 ? -13.237 7.620 -11.908 1.00 54.41 186 ASN A CA 1
ATOM 1560 C C . ASN A 1 186 ? -12.136 7.953 -12.924 1.00 54.41 186 ASN A C 1
ATOM 1562 O O . ASN A 1 186 ? -12.281 8.894 -13.699 1.00 54.41 186 ASN A O 1
ATOM 1566 N N . GLU A 1 187 ? -11.066 7.155 -12.951 1.00 49.84 187 GLU A N 1
ATOM 1567 C CA . GLU A 1 187 ? -10.328 6.946 -14.184 1.00 49.84 187 GLU A CA 1
ATOM 1568 C C . GLU A 1 187 ? -11.389 6.365 -15.123 1.00 49.84 187 GLU A C 1
ATOM 1570 O O . GLU A 1 187 ? -11.748 5.187 -15.025 1.00 49.84 187 GLU A O 1
ATOM 1575 N N . GLU A 1 188 ? -11.980 7.206 -15.980 1.00 43.00 188 GLU A N 1
ATOM 1576 C CA . GLU A 1 188 ? -12.448 6.720 -17.268 1.00 43.00 188 GLU A CA 1
ATOM 1577 C C . GLU A 1 188 ? -11.218 6.048 -17.866 1.00 43.00 188 GLU A C 1
ATOM 1579 O O . GLU A 1 188 ? -10.317 6.707 -18.378 1.00 43.00 188 GLU A O 1
ATOM 1584 N N . LEU A 1 189 ? -11.114 4.734 -17.646 1.00 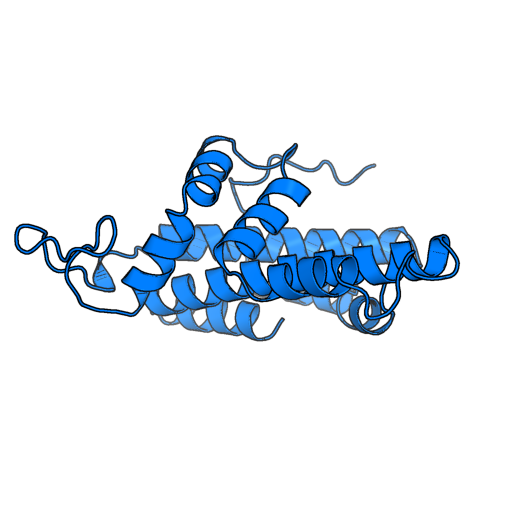42.41 189 LEU A N 1
ATOM 1585 C CA . LEU A 1 189 ? -10.157 3.878 -18.315 1.00 42.41 189 LEU A CA 1
ATOM 1586 C C . LEU A 1 189 ? -10.374 4.181 -19.790 1.00 42.41 189 LEU A C 1
ATOM 1588 O O . LEU A 1 189 ? -11.443 3.872 -20.314 1.00 42.41 189 LEU A O 1
ATOM 1592 N N . TRP A 1 190 ? -9.419 4.924 -20.346 1.00 36.06 190 TRP A N 1
ATOM 1593 C CA . TRP A 1 190 ? -9.416 5.512 -21.674 1.00 36.06 190 TRP A CA 1
ATOM 1594 C C . TRP A 1 190 ? -10.211 4.641 -22.653 1.00 36.06 190 TRP A C 1
ATOM 1596 O O . TRP A 1 190 ? -9.873 3.472 -22.847 1.00 36.06 190 TRP A O 1
ATOM 1606 N N . LYS A 1 191 ? -11.321 5.200 -23.154 1.00 31.55 191 LYS A N 1
ATOM 1607 C CA . LYS A 1 191 ? -12.144 4.594 -24.208 1.00 31.55 191 LYS A CA 1
ATOM 1608 C C . LYS A 1 191 ? -11.333 4.402 -25.478 1.00 31.55 191 LYS A C 1
ATOM 1610 O O . LYS A 1 191 ? -10.564 5.332 -25.810 1.00 31.55 191 LYS A O 1
#

Solvent-accessible surface area (backbone atoms only — not comparable to full-atom values): 10380 Å² total; per-residue (Å²): 111,67,48,47,56,51,16,49,55,30,39,79,70,68,37,22,19,57,12,29,32,34,21,53,52,33,43,32,52,51,24,41,50,57,49,52,25,53,49,52,42,49,28,62,75,63,78,40,58,98,47,78,92,29,70,67,48,52,56,54,58,52,43,73,74,36,66,66,50,20,46,39,50,40,46,59,79,37,50,95,40,43,40,68,70,57,49,56,39,40,68,68,44,48,48,60,53,52,44,50,37,20,71,42,72,43,61,47,72,55,95,95,38,76,38,84,87,46,70,74,40,45,29,84,74,45,41,63,69,59,20,52,46,44,42,18,43,49,50,50,52,54,38,51,51,11,51,52,35,64,74,60,78,55,70,94,42,63,64,74,57,48,74,60,37,26,70,69,45,36,53,48,52,59,69,78,48,84,64,77,44,84,50,49,55,83,73,73,72,80,127

Radius of gyration: 18.1 Å; Cα contacts (8 Å, |Δi|>4): 220; chains: 1; bounding box: 44×30×54 Å

Secondary structure (DSSP, 8-state):
-HHHHHHHHHHHTT-HHHHHHHHHHHHHHHHHHHHHHHHHHHHHHTTS-SSTTSHHHHHHHHHTT-HHHHHHHHHHHTTTTB-HHHHHHHHTTHHHHHHHHTT--B--EETTEE-TTSPPB-GGG--HHHHHHHHHHHHHHHHHHHHHHHHHSS-SS-HHHHHHSSHHHHHHHHHH--PPPSSB-------

Mean predicted aligned error: 6.67 Å

Foldseek 3Di:
DVLLLVLLVCLVVVLQLSSLLSLLVLLLVVLLQVLQLVVQLCQVVVVGDPDVVDPVVVVSVVLSVDSLSSLLSSCVVQVVFFDPVVNVCSNVVVSVVSSVLLPDWAADDDPNDGPPVGDTRHNVVRDSCSSLQSSQVSLVVLLLQQVVLAVVVDDSGDVVVSVCSYPVNNVVSVVSRVDHHPGGHDPPVDD

Nearest PDB structures (foldseek):
  2iu2-assembly1_A  TM=3.154E-01  e=8.408E+00  Homo sapiens
  2z6m-assembly1_E  TM=2.756E-01  e=5.847E+00  Homo sapiens
  7dqp-assembly1_V-4  TM=2.278E-01  e=6.832E+00  Penaeus japonicus

Sequence (191 aa):
MRLHFDSILLYDNKSYASAFHLSVLTLEEIAKSDWIDHYVETATTNNGLPEPDGEDEQQWVKLLYIHTKKHFAFINQHYHSLENSFYNFAESSKLEYKKQKSIYVGFERAKNKINTKSKISTPNQIKDRDAKQIISLNNQVLINQCVRNINNDFYYGPYDKFEILNYEMMIRLKKVWSFKTKLLENEELWK

pLDDT: mean 85.27, std 11.29, range [31.55, 98.56]